Protein 3OMD (pdb70)

Secondary structure (DSSP, 8-state):
--TT--TTTSPPPPTTS-S----HHHHHHHHHHHHHT--TT-----HHHHHHHHHT--HHHHHHHHTT--STT--HHHHHH-GGGG-HHHHHHHHHHHHH---SSHHHHHHHHHHHHHH-TT-TT--SHHHHHHHHTT---/--S---TTTSPPPPTTS-S----HHHHHHHHHHHHHT--TT-----HHHHHHHHHT--HHHHHHHHTT--STT--HHHHHH-GGGG-HHHHHHHHHHHHH---SSHHHHHHHHHHHHHH-TT-TT--SHHHHHHHHTT---

Structure (mmCIF, N/CA/C/O backbone):
data_3OMD
#
_entry.id   3OMD
#
_cell.length_a   65.910
_cell.length_b   66.259
_cell.length_c   78.044
_cell.angle_alpha   90.000
_cell.angle_beta   90.000
_cell.angle_gamma   90.000
#
_symmetry.space_group_name_H-M   'P 21 21 21'
#
loop_
_entity.id
_entity.type
_entity.pdbx_description
1 polymer 'Uncharacterized protein'
2 water water
#
loop_
_atom_site.group_PDB
_atom_site.id
_atom_site.type_symbol
_atom_site.label_atom_id
_atom_site.label_alt_id
_atom_site.label_comp_id
_atom_site.label_asym_id
_atom_site.label_entity_id
_atom_site.label_seq_id
_atom_site.pdbx_PDB_ins_code
_atom_site.Cartn_x
_atom_site.Cartn_y
_atom_site.Cartn_z
_atom_site.occupancy
_atom_site.B_iso_or_equiv
_atom_site.auth_seq_id
_atom_site.auth_comp_id
_atom_site.auth_asym_id
_atom_site.auth_atom_id
_atom_site.pdbx_PDB_model_num
ATOM 1 N N . LEU A 1 1 ? 14.351 43.458 25.312 1.00 36.22 -4 LEU A N 1
ATOM 2 C CA . LEU A 1 1 ? 15.272 44.112 24.350 1.00 35.92 -4 LEU A CA 1
ATOM 3 C C . LEU A 1 1 ? 16.668 44.132 24.932 1.00 35.37 -4 LEU A C 1
ATOM 4 O O . LEU A 1 1 ? 16.887 43.765 26.095 1.00 35.80 -4 LEU A O 1
ATOM 9 N N . TYR A 1 2 ? 17.619 44.595 24.136 1.00 33.94 -3 TYR A N 1
ATOM 10 C CA . TYR A 1 2 ? 18.969 44.480 24.550 1.00 33.77 -3 TYR A CA 1
ATOM 11 C C . TYR A 1 2 ? 19.657 45.854 24.413 1.00 34.57 -3 TYR A C 1
ATOM 12 O O . TYR A 1 2 ? 19.771 46.401 23.320 1.00 34.06 -3 TYR A O 1
ATOM 21 N N . PHE A 1 3 ? 20.075 46.436 25.534 1.00 35.10 -2 PHE A N 1
ATOM 22 C CA . PHE A 1 3 ? 20.738 47.761 25.508 1.00 36.67 -2 PHE A CA 1
ATOM 23 C C . PHE A 1 3 ? 21.955 47.890 24.569 1.00 35.37 -2 PHE A C 1
ATOM 24 O O . PHE A 1 3 ? 22.294 49.004 24.131 1.00 37.06 -2 PHE A O 1
ATOM 32 N N . GLN A 1 4 ? 22.631 46.772 24.315 1.00 33.65 -1 GLN A N 1
ATOM 33 C CA . GLN A 1 4 ? 23.778 46.733 23.409 1.00 31.85 -1 GLN A CA 1
ATOM 34 C C . GLN A 1 4 ? 23.414 46.087 22.075 1.00 28.82 -1 GLN A C 1
ATOM 35 O O . GLN A 1 4 ? 24.291 45.556 21.378 1.00 27.43 -1 GLN A O 1
ATOM 41 N N . GLY A 1 5 ? 22.133 46.133 21.714 1.00 26.46 0 GLY A N 1
ATOM 42 C CA . GLY A 1 5 ? 21.668 45.515 20.454 1.00 25.08 0 GLY A CA 1
ATOM 43 C C . GLY A 1 5 ? 22.355 46.159 19.253 1.00 24.40 0 GLY A C 1
ATOM 44 O O . GLY A 1 5 ? 22.779 47.292 19.317 1.00 24.36 0 GLY A O 1
ATOM 61 N N . ASP A 1 7 ? 21.931 46.261 14.880 1.00 22.42 2 ASP A N 1
ATOM 62 C 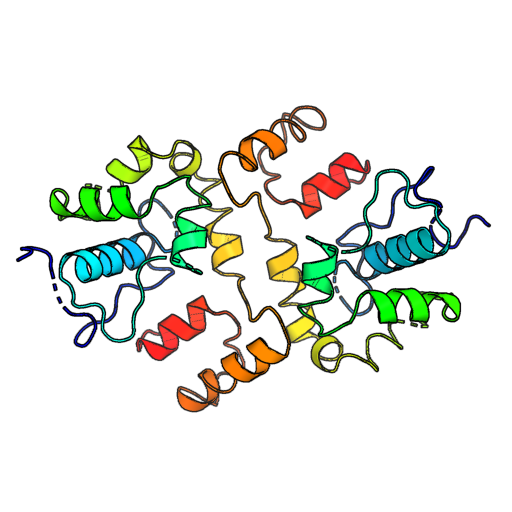CA . ASP A 1 7 ? 21.128 45.879 13.722 1.00 21.74 2 ASP A CA 1
ATOM 63 C C . ASP A 1 7 ? 22.071 45.716 12.530 1.00 20.55 2 ASP A C 1
ATOM 64 O O . ASP A 1 7 ? 22.458 46.692 11.892 1.00 20.76 2 ASP A O 1
ATOM 69 N N . LEU A 1 8 ? 22.402 44.475 12.203 1.00 18.57 3 LEU A N 1
ATOM 70 C CA . LEU A 1 8 ? 23.383 44.258 11.142 1.00 17.45 3 LEU A CA 1
ATOM 71 C C . LEU A 1 8 ? 22.760 44.304 9.738 1.00 19.50 3 LEU A C 1
ATOM 72 O O . LEU A 1 8 ? 23.438 43.984 8.758 1.00 19.35 3 LEU A O 1
ATOM 77 N N . THR A 1 9 ? 21.497 44.736 9.625 1.00 21.01 4 THR A N 1
ATOM 78 C CA . THR A 1 9 ? 21.041 45.168 8.312 1.00 24.18 4 THR A CA 1
ATOM 79 C C . THR A 1 9 ? 21.498 46.613 8.024 1.00 25.62 4 THR A C 1
ATOM 80 O O . THR A 1 9 ? 21.429 47.046 6.869 1.00 27.78 4 THR A O 1
ATOM 84 N N . LYS A 1 10 ? 21.938 47.333 9.070 1.00 25.56 5 LYS A N 1
ATOM 85 C CA . LYS A 1 10 ? 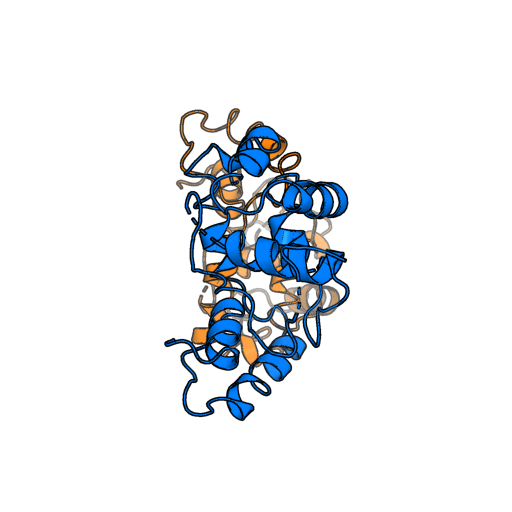22.196 48.790 9.051 1.00 27.23 5 LYS A CA 1
ATOM 86 C C . LYS A 1 10 ? 23.673 49.102 9.341 1.00 26.26 5 LYS A C 1
ATOM 87 O O . LYS A 1 10 ? 24.135 50.221 9.079 1.00 29.19 5 LYS A O 1
ATOM 93 N N . GLN A 1 11 ? 24.378 48.149 9.948 1.00 22.69 6 GLN A N 1
ATOM 94 C CA . GLN A 1 11 ? 25.800 48.293 10.278 1.00 21.15 6 GLN A CA 1
ATOM 95 C C . GLN A 1 11 ? 26.530 47.012 9.952 1.00 19.26 6 GLN A C 1
ATOM 96 O O . GLN A 1 11 ? 25.899 45.970 9.862 1.00 19.38 6 GLN A O 1
ATOM 102 N N . PHE A 1 12 ? 27.842 47.077 9.776 1.00 16.76 7 PHE A N 1
ATOM 103 C CA . PHE A 1 12 ? 28.639 45.850 9.574 1.00 16.10 7 PHE A CA 1
ATOM 104 C C . PHE A 1 12 ? 29.281 45.491 10.910 1.00 15.58 7 PHE A C 1
ATOM 105 O O . PHE A 1 12 ? 29.709 46.383 11.666 1.00 17.51 7 PHE A O 1
ATOM 113 N N . PRO A 1 13 ? 29.405 44.197 11.180 1.00 14.36 8 PRO A N 1
ATOM 114 C CA . PRO A 1 13 ? 30.252 43.824 12.321 1.00 14.43 8 PRO A CA 1
ATOM 115 C C . PRO A 1 13 ? 31.703 44.188 12.002 1.00 13.54 8 PRO A C 1
ATOM 116 O O . PRO A 1 13 ? 32.069 44.364 10.826 1.00 15.32 8 PRO A O 1
ATOM 120 N N . ARG A 1 14 ? 32.527 44.297 13.035 1.00 12.53 9 ARG A N 1
ATOM 121 C CA . ARG A 1 14 ? 33.904 44.782 12.841 1.00 12.84 9 ARG A CA 1
ATOM 122 C C . ARG A 1 14 ? 34.768 43.824 12.027 1.00 11.84 9 ARG A C 1
ATOM 123 O O . ARG A 1 14 ? 34.423 42.627 11.853 1.00 12.51 9 ARG A O 1
ATOM 131 N N . SER A 1 15 ? 35.884 44.372 11.534 1.00 11.92 10 SER A N 1
ATOM 132 C CA . SER A 1 15 ? 36.748 43.622 10.639 1.00 12.42 10 SER A CA 1
ATOM 133 C C . SER A 1 15 ? 37.266 42.340 11.271 1.00 12.58 10 SER A C 1
ATOM 134 O O . SER A 1 15 ? 37.647 42.327 12.447 1.00 12.74 10 SER A O 1
ATOM 137 N N . PRO A 1 16 ? 37.380 41.270 10.475 1.00 12.18 11 PRO A N 1
ATOM 138 C CA . PRO A 1 16 ? 38.056 40.035 10.931 1.00 11.99 11 PRO A CA 1
ATOM 139 C C . PRO A 1 16 ? 39.421 40.320 11.552 1.00 11.74 11 PRO A C 1
ATOM 140 O O . PRO A 1 16 ? 39.845 39.579 12.441 1.00 12.34 11 PRO A O 1
ATOM 144 N N . VAL A 1 17 ? 40.145 41.326 11.054 1.00 11.29 12 VAL A N 1
ATOM 145 C CA . VAL A 1 17 ? 41.536 41.540 11.478 1.00 13.22 12 VAL A CA 1
ATOM 146 C C . VAL A 1 17 ? 41.712 42.807 12.352 1.00 13.71 12 VAL A C 1
ATOM 147 O O . VAL A 1 17 ? 42.843 43.249 12.579 1.00 15.11 12 VAL A O 1
ATOM 151 N N . ASP A 1 18 ? 40.589 43.327 12.867 1.00 13.13 13 ASP A N 1
ATOM 152 C CA . ASP A 1 18 ? 40.596 44.416 13.860 1.00 13.71 13 ASP A CA 1
ATOM 153 C C . ASP A 1 18 ? 40.751 43.689 15.215 1.00 13.04 13 ASP A C 1
ATOM 154 O O . ASP A 1 18 ? 39.770 43.203 15.796 1.00 13.44 13 ASP A O 1
ATOM 159 N N . ARG A 1 19 ? 41.997 43.602 15.706 1.00 12.70 14 ARG A N 1
ATOM 160 C CA . ARG A 1 19 ? 42.295 42.636 16.789 1.00 12.52 14 ARG A CA 1
ATOM 161 C C . ARG A 1 19 ? 41.926 43.159 18.183 1.00 12.91 14 ARG A C 1
ATOM 162 O O . ARG A 1 19 ? 41.942 44.384 18.444 1.00 14.09 14 ARG A O 1
ATOM 170 N N . LEU A 1 20 ? 41.623 42.217 19.081 1.00 13.07 15 LEU A N 1
ATOM 171 C CA . LEU A 1 20 ? 41.344 42.534 20.483 1.00 13.18 15 LEU A CA 1
ATOM 172 C C . LEU A 1 20 ? 42.107 41.475 21.258 1.00 12.94 15 LEU A C 1
ATOM 173 O O . LEU A 1 20 ? 41.964 40.307 20.995 1.00 13.58 15 LEU A O 1
ATOM 178 N N . GLY A 1 21 ? 42.923 41.897 22.226 1.00 14.14 16 GLY A N 1
ATOM 179 C CA . GLY A 1 21 ? 43.741 40.919 22.960 1.00 14.69 16 GLY A CA 1
ATOM 180 C C . GLY A 1 21 ? 44.693 40.159 22.028 1.00 13.23 16 GLY A C 1
ATOM 181 O O . GLY A 1 21 ? 45.066 39.022 22.308 1.00 15.59 16 GLY A O 1
ATOM 182 N N . GLY A 1 22 ? 45.031 40.787 20.908 1.00 14.32 17 GLY A N 1
ATOM 183 C CA . GLY A 1 22 ? 45.888 40.167 19.905 1.00 14.45 17 GLY A CA 1
ATOM 184 C C . GLY A 1 22 ? 45.156 39.215 18.963 1.00 14.12 17 GLY A C 1
ATOM 185 O O . GLY A 1 22 ? 45.798 38.714 18.012 1.00 14.38 17 GLY A O 1
ATOM 194 N N . ASP A 1 24 ? 42.368 37.903 16.115 1.00 11.90 19 ASP A N 1
ATOM 195 C CA . ASP A 1 24 ? 41.394 38.140 15.017 1.00 10.54 19 ASP A CA 1
ATOM 196 C C . ASP A 1 24 ? 40.040 37.539 15.433 1.00 10.72 19 ASP A C 1
ATOM 197 O O . ASP A 1 24 ? 39.940 36.758 16.394 1.00 11.49 19 ASP A O 1
ATOM 202 N N . HIS A 1 25 ? 39.009 37.925 14.685 1.00 10.54 20 HIS A N 1
ATOM 203 C CA . HIS A 1 25 ? 37.619 37.451 14.805 1.00 10.17 20 HIS A CA 1
ATOM 204 C C . HIS A 1 25 ? 36.885 37.888 16.070 1.00 9.79 20 HIS A C 1
ATOM 205 O O . HIS A 1 25 ? 35.650 38.007 16.045 1.00 10.65 20 HIS A O 1
ATOM 212 N N . LEU A 1 26 ? 37.616 38.101 17.180 1.00 10.09 21 LEU A N 1
ATOM 213 C CA . LEU A 1 26 ? 36.930 38.327 18.483 1.00 10.62 21 LEU A CA 1
ATOM 214 C C . LEU A 1 26 ? 36.007 39.566 18.439 1.00 11.34 21 LEU A C 1
ATOM 215 O O . LEU A 1 26 ? 34.831 39.488 18.857 1.00 11.43 21 LEU A O 1
ATOM 220 N N . LYS A 1 27 ? 36.499 40.712 17.938 1.00 11.29 22 LYS A N 1
ATOM 221 C CA . LYS A 1 27 ? 35.591 41.893 17.864 1.00 11.43 22 LYS A CA 1
ATOM 222 C C . LYS A 1 27 ? 34.371 41.573 16.992 1.00 11.62 22 LYS A C 1
ATOM 223 O O . LYS A 1 27 ? 33.252 41.962 17.327 1.00 12.45 22 LYS A O 1
ATOM 229 N N . ARG A 1 28 ? 34.621 40.927 15.839 1.00 10.79 23 ARG A N 1
ATOM 230 C CA . ARG A 1 28 ? 33.564 40.642 14.886 1.00 10.62 23 ARG A CA 1
ATOM 231 C C . ARG A 1 28 ? 32.487 39.746 15.522 1.00 11.33 23 ARG A C 1
ATOM 232 O O . ARG A 1 28 ? 31.279 39.983 15.361 1.00 12.29 23 ARG A O 1
ATOM 240 N N . VAL A 1 29 ? 32.922 38.704 16.226 1.00 10.68 24 VAL A N 1
ATOM 241 C CA . VAL A 1 29 ? 31.948 37.809 16.839 1.00 11.64 24 VAL A CA 1
ATOM 242 C C . VAL A 1 29 ? 31.294 38.392 18.083 1.00 11.83 24 VAL A C 1
ATOM 243 O O . VAL A 1 29 ? 30.164 38.005 18.390 1.00 12.55 24 VAL A O 1
ATOM 247 N N . ILE A 1 30 ? 31.987 39.273 18.813 1.00 11.37 25 ILE A N 1
ATOM 248 C CA . ILE A 1 30 ? 31.254 40.081 19.809 1.00 12.02 25 ILE A CA 1
ATOM 249 C C . ILE A 1 30 ? 30.055 40.778 19.164 1.00 12.37 25 ILE A C 1
ATOM 250 O O . ILE A 1 30 ? 28.924 40.718 19.672 1.00 12.83 25 ILE A O 1
ATOM 255 N N . ASP A 1 31 ? 30.308 41.429 18.034 1.00 12.76 26 ASP A N 1
ATOM 256 C CA . ASP A 1 31 ? 29.234 42.189 17.383 1.00 12.97 26 ASP A CA 1
ATOM 257 C C . ASP A 1 31 ? 28.120 41.264 16.928 1.00 13.16 26 ASP A C 1
ATOM 258 O O . ASP A 1 31 ? 26.943 41.575 17.096 1.00 13.22 26 ASP A O 1
ATOM 263 N N . LYS A 1 32 ? 28.503 40.128 16.353 1.00 12.54 27 LYS A N 1
ATOM 264 C CA . LYS A 1 32 ? 27.491 39.176 15.875 1.00 11.96 27 LYS A CA 1
ATOM 265 C C . LYS A 1 32 ? 26.716 38.578 17.053 1.00 12.47 27 LYS A C 1
ATOM 266 O O . LYS A 1 32 ? 25.498 38.363 16.934 1.00 13.64 27 LYS A O 1
ATOM 272 N N . ALA A 1 33 ? 27.393 38.318 18.180 1.00 12.07 28 ALA A N 1
ATOM 273 C CA . ALA A 1 33 ? 26.696 37.826 19.354 1.00 13.45 28 ALA A CA 1
ATOM 274 C C . ALA A 1 33 ? 25.676 38.825 19.852 1.00 13.86 28 ALA A C 1
ATOM 275 O O . ALA A 1 33 ? 24.567 38.465 20.233 1.00 14.33 28 ALA A O 1
ATOM 277 N N . ARG A 1 34 ? 26.046 40.099 19.855 1.00 13.80 29 ARG A N 1
ATOM 278 C CA . ARG A 1 34 ? 25.070 41.108 20.280 1.00 15.33 29 ARG A CA 1
ATOM 279 C C . ARG A 1 34 ? 23.860 41.153 19.369 1.00 15.92 29 ARG A C 1
ATOM 280 O O . ARG A 1 34 ? 22.714 41.264 19.868 1.00 17.32 29 ARG A O 1
ATOM 288 N N . ALA A 1 35 ? 24.091 41.073 18.056 1.00 16.28 30 ALA A N 1
ATOM 289 C CA . ALA A 1 35 ? 22.963 41.047 17.126 1.00 15.97 30 ALA A CA 1
ATOM 290 C C . ALA A 1 35 ? 22.129 39.758 17.278 1.00 17.11 30 A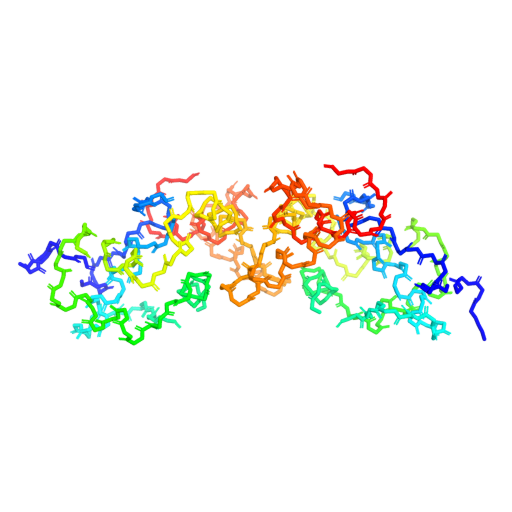LA A C 1
ATOM 291 O O . ALA A 1 35 ? 20.885 39.788 17.166 1.00 17.48 30 ALA A O 1
ATOM 293 N N . HIS A 1 36 ? 22.804 38.641 17.528 1.00 16.18 31 HIS A N 1
ATOM 294 C CA . HIS A 1 36 ? 22.111 37.387 17.777 1.00 17.51 31 HIS A CA 1
ATOM 295 C C . HIS A 1 36 ? 21.148 37.475 18.975 1.00 18.76 31 HIS A C 1
ATOM 296 O O . HIS A 1 36 ? 19.973 37.061 18.850 1.00 21.06 31 HIS A O 1
ATOM 303 N N . VAL A 1 37 ? 21.632 38.021 20.100 1.00 19.38 32 VAL A N 1
ATOM 304 C CA . VAL A 1 37 ? 20.802 38.221 21.318 1.00 22.61 32 VAL A CA 1
ATOM 305 C C . VAL A 1 37 ? 19.606 39.100 20.945 1.00 23.75 32 VAL A C 1
ATOM 306 O O . VAL A 1 37 ? 18.455 38.817 21.334 1.00 25.37 32 VAL A O 1
ATOM 310 N N . ALA A 1 38 ? 19.886 40.157 20.189 1.00 23.53 33 ALA A N 1
ATOM 311 C CA . ALA A 1 38 ? 18.867 41.143 19.779 1.00 24.49 33 ALA A CA 1
ATOM 312 C C . ALA A 1 38 ? 17.858 40.632 18.733 1.00 25.29 33 ALA A C 1
ATOM 313 O O . ALA A 1 38 ? 16.787 41.223 18.579 1.00 27.36 33 ALA A O 1
ATOM 315 N N . GLY A 1 39 ? 18.208 39.586 17.972 1.00 25.06 34 GLY A N 1
ATOM 316 C CA . GLY A 1 39 ? 17.381 39.184 16.811 1.00 25.40 34 GLY A CA 1
ATOM 317 C C . GLY A 1 39 ? 17.509 40.071 15.589 1.00 24.58 34 GLY A C 1
ATOM 318 O O . GLY A 1 39 ? 16.559 40.168 14.781 1.00 26.49 34 GLY A O 1
ATOM 319 N N . THR A 1 40 ? 18.698 40.646 15.375 1.00 23.67 35 THR A N 1
ATOM 320 C CA . THR A 1 40 ? 18.897 41.624 14.303 1.00 23.25 35 THR A CA 1
ATOM 321 C C . THR A 1 40 ? 20.164 41.320 13.474 1.00 21.94 35 THR A C 1
ATOM 322 O O . THR A 1 40 ? 20.960 42.199 13.165 1.00 20.60 35 THR A O 1
ATOM 326 N N . LEU A 1 41 ? 20.337 40.047 13.110 1.00 20.57 36 LEU A N 1
ATOM 327 C CA . LEU A 1 41 ? 21.520 39.646 12.334 1.00 19.94 36 LEU A CA 1
ATOM 328 C C . LEU A 1 41 ? 21.523 40.006 10.840 1.00 19.39 36 LEU A C 1
ATOM 329 O O . LEU A 1 41 ? 22.595 40.022 10.205 1.00 17.53 36 LEU A O 1
ATOM 334 N N . GLY A 1 42 ? 20.363 40.271 10.233 1.00 21.32 37 GLY A N 1
ATOM 335 C CA . GLY A 1 42 ? 20.345 40.501 8.784 1.00 21.94 37 GLY A CA 1
ATOM 336 C C . GLY A 1 42 ? 20.886 39.313 7.996 1.00 22.11 37 GLY A C 1
ATOM 337 O O . GLY A 1 42 ? 20.538 38.147 8.296 1.00 24.16 37 GLY A O 1
ATOM 338 N N . GLU A 1 43 ? 21.795 39.593 7.061 1.00 21.13 38 GLU A N 1
ATOM 339 C CA . GLU A 1 43 ? 22.426 38.575 6.197 1.00 22.68 38 GLU A CA 1
ATOM 340 C C . GLU A 1 43 ? 23.500 37.792 6.981 1.00 19.52 38 GLU A C 1
ATOM 341 O O . GLU A 1 43 ? 24.041 36.795 6.494 1.00 19.96 38 GLU A O 1
ATOM 347 N N . TYR A 1 44 ? 23.846 38.256 8.181 1.00 17.29 39 TYR A N 1
ATOM 348 C CA . TYR A 1 44 ? 24.923 37.601 8.958 1.00 15.18 39 TYR A CA 1
ATOM 349 C C . TYR A 1 44 ? 24.383 36.406 9.717 1.00 14.34 39 TYR A C 1
ATOM 350 O O . TYR A 1 44 ? 23.185 36.298 9.950 1.00 16.29 39 TYR A O 1
ATOM 359 N N . THR A 1 45 ? 25.279 35.508 10.116 1.00 13.84 40 THR A N 1
ATOM 360 C CA . THR A 1 45 ? 24.869 34.325 10.855 1.00 13.90 40 THR A CA 1
ATOM 361 C C . THR A 1 45 ? 25.795 34.125 12.043 1.00 13.78 40 THR A C 1
ATOM 362 O O . THR A 1 45 ? 26.999 33.977 11.858 1.00 14.60 40 THR A O 1
ATOM 366 N N . TYR A 1 46 ? 25.218 34.063 13.242 1.00 14.02 41 TYR A N 1
ATOM 367 C CA . TYR A 1 46 ? 25.979 33.748 14.425 1.00 13.50 41 TYR A CA 1
ATOM 368 C C . TYR A 1 46 ? 26.132 32.231 14.549 1.00 13.90 41 TYR A C 1
ATOM 369 O O . TYR A 1 46 ? 25.172 31.460 14.387 1.00 15.51 41 TYR A O 1
ATOM 378 N N . ASN A 1 47 ? 27.359 31.814 14.866 1.00 13.39 42 ASN A N 1
ATOM 379 C CA . ASN A 1 47 ? 27.716 30.385 14.940 1.00 13.91 42 ASN A CA 1
ATOM 380 C C . ASN A 1 47 ? 27.688 29.718 13.579 1.00 15.38 42 ASN A C 1
ATOM 381 O O . ASN A 1 47 ? 27.475 28.510 13.472 1.00 15.94 42 ASN A O 1
ATOM 395 N N . PRO A 1 49 ? 30.107 28.581 10.239 1.00 15.14 44 PRO A N 1
ATOM 396 C CA . PRO A 1 49 ? 31.403 27.876 10.285 1.00 15.97 44 PRO A CA 1
ATOM 397 C C . PRO A 1 49 ? 32.604 28.759 10.701 1.00 16.21 44 PRO A C 1
ATOM 398 O O . PRO A 1 49 ? 33.532 28.253 11.357 1.00 17.40 44 PRO A O 1
ATOM 402 N N . LEU A 1 50 ? 32.607 30.045 10.366 1.00 15.82 45 LEU A N 1
ATOM 403 C CA . LEU A 1 50 ? 33.741 30.905 10.752 1.00 15.54 45 LEU A CA 1
ATOM 404 C C . LEU A 1 50 ? 33.736 31.151 12.282 1.00 16.31 45 LEU A C 1
ATOM 405 O O . LEU A 1 50 ? 34.783 31.010 12.963 1.00 15.19 45 LEU A O 1
ATOM 410 N N . ASP A 1 51 ? 32.578 31.502 12.826 1.00 14.23 46 ASP A N 1
ATOM 411 C CA . ASP A 1 51 ? 32.465 31.608 14.299 1.00 13.68 46 ASP A CA 1
ATOM 412 C C . ASP A 1 51 ? 32.816 30.282 14.969 1.00 13.86 46 ASP A C 1
ATOM 413 O O . ASP A 1 51 ? 33.496 30.261 15.984 1.00 14.90 46 ASP A O 1
ATOM 418 N N . GLN A 1 52 ? 32.381 29.171 14.376 1.00 14.37 47 GLN A N 1
ATOM 419 C CA . GLN A 1 52 ? 32.626 27.843 14.962 1.00 15.32 47 GLN A CA 1
ATOM 420 C C . GLN A 1 52 ? 34.135 27.612 15.026 1.00 15.19 47 GLN A C 1
ATOM 421 O O . GLN A 1 52 ? 34.626 27.031 15.988 1.00 16.02 47 GLN A O 1
ATOM 427 N N . ALA A 1 53 ? 34.862 28.026 13.986 1.00 14.69 48 ALA A N 1
ATOM 428 C CA . ALA A 1 53 ? 36.320 27.838 13.998 1.00 15.28 48 ALA A CA 1
ATOM 429 C C . ALA A 1 53 ? 36.970 28.607 15.155 1.00 14.96 48 ALA A C 1
ATOM 430 O O . ALA A 1 53 ? 37.824 28.086 15.851 1.00 15.64 48 ALA A O 1
ATOM 432 N N . PHE A 1 54 ? 36.516 29.831 15.397 1.00 13.72 49 PHE A N 1
ATOM 433 C CA . PHE A 1 54 ? 37.046 30.643 16.494 1.00 13.11 49 PHE A CA 1
ATOM 434 C C . PHE A 1 54 ? 36.660 30.005 17.843 1.00 13.24 49 PHE A C 1
ATOM 435 O O . PHE A 1 54 ? 37.520 29.781 18.732 1.00 13.29 49 PHE A O 1
ATOM 443 N N . PHE A 1 55 ? 35.363 29.720 18.021 1.00 12.55 50 PHE A N 1
ATOM 444 C CA . PHE A 1 55 ? 34.960 29.097 19.280 1.00 13.08 50 PHE A CA 1
ATOM 445 C C . PHE A 1 55 ? 35.655 27.752 19.534 1.00 14.39 50 PHE A C 1
ATOM 446 O O . PHE A 1 55 ? 36.075 27.451 20.664 1.00 16.00 50 PHE A O 1
ATOM 454 N N A SER A 1 56 ? 35.781 26.941 18.490 0.50 14.07 51 SER A N 1
ATOM 455 N N B SER A 1 56 ? 35.780 26.938 18.494 0.50 14.35 51 SER A N 1
ATOM 456 C CA A SER A 1 56 ? 36.439 25.638 18.643 0.50 14.39 51 SER A CA 1
ATOM 457 C CA B SER A 1 56 ? 36.437 25.637 18.656 0.50 14.97 51 SER A CA 1
ATOM 458 C C A SER A 1 56 ? 37.891 25.828 19.072 0.50 14.29 51 SER A C 1
ATOM 459 C C B SER A 1 56 ? 37.895 25.823 19.070 0.50 14.58 51 SER A C 1
ATOM 460 O O A SER A 1 56 ? 38.360 25.196 20.022 0.50 14.98 51 SER A O 1
ATOM 461 O O B SER A 1 56 ? 38.371 25.188 20.015 0.50 15.26 51 SER A O 1
ATOM 466 N N . PHE A 1 57 ? 38.584 26.750 18.408 1.00 13.47 52 PHE A N 1
ATOM 467 C CA . PHE A 1 57 ? 40.023 26.926 18.655 1.00 13.16 52 PHE A CA 1
ATOM 468 C C . PHE A 1 57 ? 40.284 27.259 20.121 1.00 13.89 52 PHE A C 1
ATOM 469 O O . PHE A 1 57 ? 41.200 26.700 20.750 1.00 14.24 52 PHE A O 1
ATOM 477 N N . PHE A 1 58 ? 39.429 28.121 20.678 1.00 13.43 53 PHE A N 1
ATOM 478 C CA . PHE A 1 58 ? 39.652 28.629 22.035 1.00 14.10 53 PHE A CA 1
ATOM 479 C C . PHE A 1 58 ? 38.880 27.876 23.095 1.00 14.35 53 PHE A C 1
ATOM 480 O O . PHE A 1 58 ? 39.044 28.140 24.281 1.00 16.10 53 PHE A O 1
ATOM 488 N N . GLY A 1 59 ? 38.069 26.904 22.667 1.00 14.01 54 GLY A N 1
ATOM 489 C CA . GLY A 1 59 ? 37.292 26.061 23.616 1.00 15.44 54 GLY A CA 1
ATOM 490 C C . GLY A 1 59 ? 36.150 26.810 24.250 1.00 16.36 54 GLY A C 1
ATOM 491 O O . GLY A 1 59 ? 35.848 26.607 25.432 1.00 19.12 54 GLY A O 1
ATOM 492 N N . LEU A 1 60 ? 35.509 27.671 23.470 1.00 15.69 55 LEU A N 1
ATOM 493 C CA . LEU A 1 60 ? 34.380 28.456 23.947 1.00 15.82 55 LEU A CA 1
ATOM 494 C C . LEU A 1 60 ? 33.057 27.905 23.460 1.00 15.75 55 LEU A C 1
ATOM 495 O O . LEU A 1 60 ? 32.940 27.409 22.338 1.00 15.99 55 LEU A O 1
ATOM 500 N N A ASP A 1 61 ? 32.048 28.005 24.314 0.50 16.99 56 ASP A N 1
ATOM 501 N N B ASP A 1 61 ? 32.046 28.047 24.310 0.50 16.60 56 ASP A N 1
ATOM 502 C CA A ASP A 1 61 ? 30.704 27.600 23.922 0.50 18.29 56 ASP A CA 1
ATOM 503 C CA B ASP A 1 61 ? 30.674 27.624 24.015 0.50 17.70 56 ASP A CA 1
ATOM 504 C C A ASP A 1 61 ? 29.963 28.807 23.403 0.50 17.35 56 ASP A C 1
ATOM 505 C C B ASP A 1 61 ? 29.940 28.818 23.421 0.50 17.01 56 ASP A C 1
ATOM 506 O O A ASP A 1 61 ? 29.874 29.819 24.099 0.50 17.46 56 ASP A O 1
ATOM 507 O O B ASP A 1 61 ? 29.856 29.854 24.079 0.50 17.16 56 ASP A O 1
ATOM 516 N N . HIS A 1 62 ? 29.432 28.708 22.183 1.00 16.64 57 HIS A N 1
ATOM 517 C CA . HIS A 1 62 ? 28.749 29.852 21.523 1.00 17.11 57 HIS A CA 1
ATOM 518 C C . HIS A 1 62 ? 27.556 30.399 22.324 1.00 16.09 57 HIS A C 1
ATOM 519 O O . HIS A 1 62 ? 27.267 31.621 22.260 1.00 17.20 57 HIS A O 1
ATOM 526 N N . GLU A 1 63 ? 26.856 29.513 23.056 1.00 18.64 58 GLU A N 1
ATOM 527 C CA . GLU A 1 63 ? 25.688 29.926 23.837 1.00 19.82 58 GLU A CA 1
ATOM 528 C C . GLU A 1 63 ? 26.163 30.717 25.058 1.00 18.50 58 GLU A C 1
ATOM 529 O O . GLU A 1 63 ? 25.626 31.787 25.389 1.00 19.12 58 GLU A O 1
ATOM 535 N N . LYS A 1 64 ? 27.173 30.181 25.728 1.00 17.85 59 LYS A N 1
ATOM 536 C CA . LYS A 1 64 ? 27.745 30.897 26.893 1.00 17.26 59 LYS A CA 1
ATOM 537 C C . LYS A 1 64 ? 28.378 32.214 26.505 1.00 16.52 59 LYS A C 1
ATOM 538 O O . LYS A 1 64 ? 28.238 33.198 27.256 1.00 16.86 59 LYS A O 1
ATOM 544 N N . PHE A 1 65 ? 29.034 32.269 25.344 1.00 15.26 60 PHE A N 1
ATOM 545 C CA . PHE A 1 65 ? 29.602 33.533 24.873 1.00 14.47 60 PHE A CA 1
ATOM 546 C C . PHE A 1 65 ? 28.527 34.582 24.612 1.00 15.18 60 PHE A C 1
ATOM 547 O O . PHE A 1 65 ? 28.680 35.735 25.060 1.00 15.32 60 PHE A O 1
ATOM 555 N N . ALA A 1 66 ? 27.422 34.186 23.960 1.00 15.30 61 ALA A N 1
ATOM 556 C CA . ALA A 1 66 ? 26.357 35.140 23.688 1.00 16.92 61 ALA A CA 1
ATOM 557 C C . ALA A 1 66 ? 25.754 35.627 25.000 1.00 18.33 61 ALA A C 1
ATOM 558 O O . ALA A 1 66 ? 25.432 36.802 25.115 1.00 20.04 61 ALA A O 1
ATOM 560 N N . GLU A 1 67 ? 25.571 34.734 25.968 1.00 18.54 62 GLU A N 1
ATOM 561 C CA . GLU A 1 67 ? 25.054 35.163 27.275 1.00 19.34 62 GLU A CA 1
ATOM 562 C C . GLU A 1 67 ? 26.018 36.107 27.986 1.00 18.20 62 GLU A C 1
ATOM 563 O O . GLU A 1 67 ? 25.602 37.113 28.588 1.00 20.24 62 GLU A O 1
ATOM 569 N N . ALA A 1 68 ? 27.313 35.818 27.868 1.00 17.91 63 ALA A N 1
ATOM 570 C CA . ALA A 1 68 ? 28.310 36.612 28.562 1.00 18.37 63 ALA A CA 1
ATOM 571 C C . ALA A 1 68 ? 28.359 38.048 28.063 1.00 18.34 63 ALA A C 1
ATOM 572 O O . ALA A 1 68 ? 28.573 38.977 28.871 1.00 18.24 63 ALA A O 1
ATOM 574 N N . VAL A 1 69 ? 28.138 38.264 26.768 1.00 18.68 64 VAL A N 1
ATOM 575 C CA . VAL A 1 69 ? 28.229 39.615 26.246 1.00 20.95 64 VAL A CA 1
ATOM 576 C C . VAL A 1 69 ? 27.091 40.507 26.751 1.00 21.14 64 VAL A C 1
ATOM 577 O O . VAL A 1 69 ? 27.279 41.722 26.824 1.00 22.06 64 VAL A O 1
ATOM 581 N N . LYS A 1 70 ? 25.984 39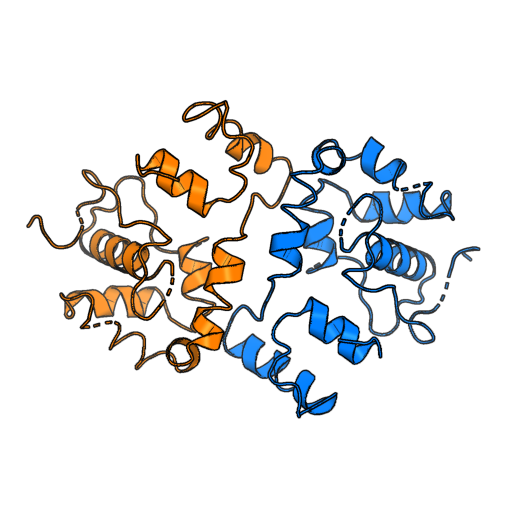.906 27.197 1.00 21.83 65 LYS A N 1
ATOM 582 C CA . LYS A 1 70 ? 24.845 40.686 27.722 1.00 23.41 65 LYS A CA 1
ATOM 583 C C . LYS A 1 70 ? 25.147 41.524 28.950 1.00 24.01 65 LYS A C 1
ATOM 584 O O . LYS A 1 70 ? 24.468 42.535 29.162 1.00 27.94 65 LYS A O 1
ATOM 590 N N . SER A 1 71 ? 26.053 41.087 29.826 1.00 22.30 66 SER A N 1
ATOM 591 C CA . SER A 1 71 ? 26.404 41.896 31.000 1.00 22.21 66 SER A CA 1
ATOM 592 C C . SER A 1 71 ? 27.762 42.583 30.837 1.00 21.37 66 SER A C 1
ATOM 593 O O . SER A 1 71 ? 28.265 43.234 31.772 1.00 23.35 66 SER A O 1
ATOM 596 N N . ARG A 1 72 ? 28.351 42.454 29.645 1.00 20.10 67 ARG A N 1
ATOM 597 C CA . ARG A 1 72 ? 29.704 42.967 29.347 1.00 20.17 67 ARG A CA 1
ATOM 598 C C . ARG A 1 72 ? 29.708 43.837 28.092 1.00 20.14 67 ARG A C 1
ATOM 599 O O . ARG A 1 72 ? 30.095 43.385 27.010 1.00 21.46 67 ARG A O 1
ATOM 607 N N . PRO A 1 73 ? 29.298 45.097 28.213 1.00 21.87 68 PRO A N 1
ATOM 608 C CA . PRO A 1 73 ? 29.104 45.980 27.081 1.00 21.96 68 PRO A CA 1
ATOM 609 C C . PRO A 1 73 ? 30.394 46.465 26.442 1.00 22.10 68 PRO A C 1
ATOM 610 O O . PRO A 1 73 ? 30.384 46.856 25.267 1.00 23.62 68 PRO A O 1
ATOM 614 N N . GLN A 1 74 ? 31.501 46.376 27.179 1.00 21.94 69 GLN A N 1
ATOM 615 C CA . GLN A 1 74 ? 32.757 46.859 26.670 1.00 21.61 69 GLN A CA 1
ATOM 616 C C . GLN A 1 74 ? 33.639 45.689 26.224 1.00 19.01 69 GLN A C 1
ATOM 617 O O . GLN A 1 74 ? 33.670 44.633 26.856 1.00 19.19 69 GLN A O 1
ATOM 623 N N . ASP A 1 75 ? 34.397 45.930 25.167 1.00 16.90 70 ASP A N 1
ATOM 624 C CA . ASP A 1 75 ? 35.353 44.940 24.634 1.00 15.06 70 ASP A CA 1
ATOM 625 C C . ASP A 1 75 ? 36.271 44.393 25.739 1.00 15.49 70 ASP A C 1
ATOM 626 O O . ASP A 1 75 ? 36.570 43.209 25.738 1.00 15.10 70 ASP A O 1
ATOM 631 N N . GLN A 1 76 ? 36.785 45.262 26.614 1.00 15.34 71 GLN A N 1
ATOM 632 C CA . GLN A 1 76 ? 37.718 44.776 27.613 1.00 16.80 71 GLN A CA 1
ATOM 633 C C . GLN A 1 76 ? 37.039 43.755 28.508 1.00 16.63 71 GLN A C 1
ATOM 634 O O . GLN A 1 76 ? 37.678 42.797 28.961 1.00 16.80 71 GLN A O 1
ATOM 640 N N . ASP A 1 77 ? 35.736 43.941 28.751 1.00 16.40 72 ASP A N 1
ATOM 641 C CA . ASP A 1 77 ? 35.058 43.014 29.606 1.00 17.65 72 ASP A CA 1
ATOM 642 C C . ASP A 1 77 ? 34.800 41.688 28.915 1.00 15.79 72 ASP A C 1
ATOM 643 O O . ASP A 1 77 ? 34.942 40.617 29.534 1.00 15.55 72 ASP A O 1
ATOM 656 N N . LEU A 1 79 ? 36.754 40.516 26.561 1.00 13.50 74 LEU A N 1
ATOM 657 C CA . LEU A 1 79 ? 38.088 39.912 26.468 1.00 13.82 74 LEU A CA 1
ATOM 658 C C . LEU A 1 79 ? 38.448 39.226 27.789 1.00 14.15 74 LEU A C 1
ATOM 659 O O . LEU A 1 79 ? 38.982 38.096 27.788 1.00 13.97 74 LEU A O 1
ATOM 664 N N . ALA A 1 80 ? 38.148 39.881 28.922 1.00 14.60 75 ALA A N 1
ATOM 665 C CA . ALA A 1 80 ? 38.465 39.281 30.221 1.00 14.30 75 ALA A CA 1
ATOM 666 C C . ALA A 1 80 ? 37.657 37.985 30.392 1.00 15.09 75 ALA A C 1
ATOM 667 O O . ALA A 1 80 ? 38.169 36.991 30.944 1.00 15.68 75 ALA A O 1
ATOM 669 N N . TRP A 1 81 ? 36.412 37.963 29.913 1.00 14.69 76 TRP A N 1
ATOM 670 C CA . TRP A 1 81 ? 35.621 36.734 30.015 1.00 15.00 76 TRP A CA 1
ATOM 671 C C . TRP A 1 81 ? 36.258 35.603 29.181 1.00 14.57 76 TRP A C 1
ATOM 672 O O . TRP A 1 81 ? 36.430 34.468 29.651 1.00 15.34 76 TRP A O 1
ATOM 683 N N . VAL A 1 82 ? 36.646 35.929 27.948 1.00 13.43 77 VAL A N 1
ATOM 684 C CA . VAL A 1 82 ? 37.322 34.948 27.103 1.00 13.53 77 VAL A CA 1
ATOM 685 C C . VAL A 1 82 ? 38.562 34.360 27.810 1.00 14.11 77 VAL A C 1
ATOM 686 O O . VAL A 1 82 ? 38.758 33.122 27.868 1.00 15.51 77 VAL A O 1
ATOM 690 N N . HIS A 1 83 ? 39.391 35.237 28.372 1.00 14.48 78 HIS A N 1
ATOM 691 C CA . HIS A 1 83 ? 40.589 34.746 29.076 1.00 15.56 78 HIS A CA 1
ATOM 692 C C . HIS A 1 83 ? 40.192 33.819 30.223 1.00 16.74 78 HIS A C 1
ATOM 693 O O . HIS A 1 83 ? 40.832 32.788 30.438 1.00 16.81 78 HIS A O 1
ATOM 700 N N . SER A 1 84 ? 39.131 34.173 30.947 1.00 16.62 79 SER A N 1
ATOM 701 C CA . SER A 1 84 ? 38.729 33.379 32.100 1.00 17.43 79 SER A CA 1
ATOM 702 C C . SER A 1 84 ? 38.191 31.988 31.688 1.00 18.20 79 SER A C 1
ATOM 703 O O . SER A 1 84 ? 38.213 31.053 32.499 1.00 21.05 79 SER A O 1
ATOM 706 N N . GLN A 1 85 ? 37.704 31.876 30.448 1.00 16.61 80 GLN A N 1
ATOM 707 C CA . GLN A 1 85 ? 37.150 30.645 29.911 1.00 18.71 80 GLN A CA 1
ATOM 708 C C . GLN A 1 85 ? 38.107 29.843 29.063 1.00 18.59 80 GLN A C 1
ATOM 709 O O . GLN A 1 85 ? 37.817 28.670 28.757 1.00 22.07 80 GLN A O 1
ATOM 715 N N . SER A 1 86 ? 39.243 30.432 28.703 1.00 16.74 81 SER A N 1
ATOM 716 C CA . SER A 1 86 ? 40.135 29.850 27.689 1.00 16.13 81 SER A CA 1
ATOM 717 C C . SER A 1 86 ? 41.607 30.051 28.024 1.00 15.91 81 SER A C 1
ATOM 718 O O . SER A 1 86 ? 42.221 31.073 27.701 1.00 15.69 81 SER A O 1
ATOM 721 N N . PRO A 1 87 ? 42.216 29.047 28.670 1.00 17.09 82 PRO A N 1
ATOM 722 C CA . PRO A 1 87 ? 43.647 29.109 28.882 1.00 17.09 82 PRO A CA 1
ATOM 723 C C . PRO A 1 87 ? 44.417 29.315 27.561 1.00 16.34 82 PRO A C 1
ATOM 724 O O . PRO A 1 87 ? 45.408 30.045 27.528 1.00 17.33 82 PRO A O 1
ATOM 728 N N . ARG A 1 88 ? 43.943 28.718 26.464 1.00 16.35 83 ARG A N 1
ATOM 729 C CA . ARG A 1 88 ? 44.694 28.830 25.188 1.00 15.72 83 ARG A CA 1
ATOM 730 C C . ARG A 1 88 ? 44.746 30.303 24.751 1.00 15.41 83 ARG A C 1
ATOM 731 O O . ARG A 1 88 ? 45.761 30.758 24.193 1.00 15.80 83 ARG A O 1
ATOM 739 N N . SER A 1 89 ? 43.669 31.038 25.041 1.00 14.77 84 SER A N 1
ATOM 740 C CA . SER A 1 89 ? 43.618 32.462 24.625 1.00 14.26 84 SER A CA 1
ATOM 741 C C . SER A 1 89 ? 44.621 33.344 25.400 1.00 14.11 84 SER A C 1
ATOM 742 O O . SER A 1 89 ? 44.882 34.490 24.988 1.00 15.09 84 SER A O 1
ATOM 745 N N . LYS A 1 90 ? 45.148 32.819 26.512 1.00 16.31 85 LYS A N 1
ATOM 746 C CA . LYS A 1 90 ? 46.145 33.546 27.325 1.00 16.06 85 LYS A CA 1
ATOM 747 C C . LYS A 1 90 ? 47.586 33.295 26.863 1.00 15.92 85 LYS A C 1
ATOM 748 O O . LYS A 1 90 ? 48.534 33.828 27.482 1.00 18.07 85 LYS A O 1
ATOM 754 N N . ASN A 1 91 ? 47.741 32.518 25.782 1.00 15.61 86 ASN A N 1
ATOM 755 C CA . ASN A 1 91 ? 49.052 32.211 25.233 1.00 17.02 86 ASN A CA 1
ATOM 756 C C . ASN A 1 91 ? 49.256 32.954 23.914 1.00 16.54 86 ASN A C 1
ATOM 757 O O . ASN A 1 91 ? 48.620 32.608 22.914 1.00 15.71 86 ASN A O 1
ATOM 762 N N . PRO A 1 92 ? 50.115 33.986 23.914 1.00 16.64 87 PRO A N 1
ATOM 763 C CA . PRO A 1 92 ? 50.156 34.789 22.684 1.00 16.45 87 PRO A CA 1
ATOM 764 C C . PRO A 1 92 ? 50.588 34.011 21.445 1.00 16.07 87 PRO A C 1
ATOM 765 O O . PRO A 1 92 ? 50.126 34.338 20.338 1.00 16.39 87 PRO A O 1
ATOM 769 N N . LYS A 1 93 ? 51.450 33.003 21.588 1.00 17.38 88 LYS A N 1
ATOM 770 C CA . LYS A 1 93 ? 51.820 32.209 20.404 1.00 17.76 88 LYS A CA 1
ATOM 771 C C . LYS A 1 93 ? 50.655 31.384 19.865 1.00 17.53 88 LYS A C 1
ATOM 772 O O . LYS A 1 93 ? 50.541 31.136 18.655 1.00 16.53 88 LYS A O 1
ATOM 778 N N . GLU A 1 94 ? 49.777 30.951 20.760 1.00 15.73 89 GLU A N 1
ATOM 779 C CA . GLU A 1 94 ? 48.578 30.263 20.292 1.00 14.84 89 GLU A CA 1
ATOM 780 C C . GLU A 1 94 ? 47.618 31.206 19.593 1.00 14.36 89 GLU A C 1
ATOM 781 O O . GLU A 1 94 ? 47.027 30.837 18.558 1.00 14.33 89 GLU A O 1
ATOM 787 N N . VAL A 1 95 ? 47.441 32.415 20.134 1.00 13.53 90 VAL A N 1
ATOM 788 C CA . VAL A 1 95 ? 46.608 33.417 19.442 1.00 12.84 90 VAL A CA 1
ATOM 789 C C . VAL A 1 95 ? 47.194 33.716 18.052 1.00 12.78 90 VAL A C 1
ATOM 790 O O . VAL A 1 95 ? 46.444 33.814 17.062 1.00 13.07 90 VAL A O 1
ATOM 794 N N A GLU A 1 96 ? 48.519 33.856 17.978 0.50 13.82 91 GLU A N 1
ATOM 795 N N B GLU A 1 96 ? 48.523 33.801 17.953 0.50 13.47 91 GLU A N 1
ATOM 796 C CA A GLU A 1 96 ? 49.185 34.133 16.703 0.50 14.31 91 GLU A CA 1
ATOM 797 C CA B GLU A 1 96 ? 49.166 34.050 16.655 0.50 13.66 91 GLU A CA 1
ATOM 798 C C A GLU A 1 96 ? 48.970 32.950 15.756 0.50 14.16 91 GLU A C 1
ATOM 799 C C B GLU A 1 96 ? 48.916 32.895 15.684 0.50 13.62 91 GLU A C 1
ATOM 800 O O A GLU A 1 96 ? 48.731 33.143 14.570 0.50 14.09 91 GLU A O 1
ATOM 801 O O B GLU A 1 96 ? 48.680 33.127 14.504 0.50 13.70 91 GLU A O 1
ATOM 812 N N A SER A 1 97 ? 49.005 31.731 16.299 0.50 14.61 92 SER A N 1
ATOM 813 N N B SER A 1 97 ? 48.966 31.656 16.185 0.50 14.27 92 SER A N 1
ATOM 814 C CA A SER A 1 97 ? 48.724 30.535 15.510 0.50 14.83 92 SER A CA 1
ATOM 815 C CA B SER A 1 97 ? 48.711 30.480 15.344 0.50 14.55 92 SER A CA 1
ATOM 816 C C A SER A 1 97 ? 47.340 30.611 14.871 0.50 13.87 92 SER A C 1
ATOM 817 C C B SER A 1 97 ? 47.272 30.475 14.847 0.50 13.75 92 SER A C 1
ATOM 818 O O A SER A 1 97 ? 47.171 30.400 13.651 0.50 14.15 92 SER A O 1
ATOM 819 O O B SER A 1 97 ? 46.997 30.086 13.696 0.50 13.69 92 SER A O 1
ATOM 824 N N . PHE A 1 98 ? 46.335 30.899 15.702 1.00 12.62 93 PHE A N 1
ATOM 825 C CA . PHE A 1 98 ? 44.961 31.064 15.216 1.00 12.22 93 PHE A CA 1
ATOM 826 C C . PHE A 1 98 ? 44.878 32.091 14.098 1.00 12.29 93 PHE A C 1
ATOM 827 O O . PHE A 1 98 ? 44.287 31.864 13.046 1.00 12.30 93 PHE A O 1
ATOM 835 N N . ASN A 1 99 ? 45.460 33.254 14.361 1.00 11.69 94 ASN A N 1
ATOM 836 C CA . ASN A 1 99 ? 45.404 34.346 13.383 1.00 11.19 94 ASN A CA 1
ATOM 837 C C . ASN A 1 99 ? 46.011 33.950 12.066 1.00 11.06 94 ASN A C 1
ATOM 838 O O . ASN A 1 99 ? 45.501 34.326 11.000 1.00 12.10 94 ASN A O 1
ATOM 843 N N . ARG A 1 100 ? 47.149 33.249 12.112 1.00 12.41 95 ARG A N 1
ATOM 844 C CA . ARG A 1 100 ? 47.834 32.923 10.850 1.00 12.47 95 ARG A CA 1
ATOM 845 C C . ARG A 1 100 ? 46.954 31.983 10.020 1.00 13.64 95 ARG A C 1
ATOM 846 O O . ARG A 1 100 ? 46.809 32.173 8.795 1.00 14.65 95 ARG A O 1
ATOM 854 N N . GLU A 1 101 ? 46.331 31.003 10.681 1.00 12.64 96 GLU A N 1
ATOM 855 C CA . GLU A 1 101 ? 45.473 30.080 9.936 1.00 13.25 96 GLU A CA 1
ATOM 856 C C . GLU A 1 101 ? 44.210 30.797 9.431 1.00 12.20 96 GLU A C 1
ATOM 857 O O . GLU A 1 101 ? 43.807 30.631 8.284 1.00 13.76 96 GLU A O 1
ATOM 863 N N . TYR A 1 102 ? 43.593 31.605 10.293 1.00 11.49 97 TYR 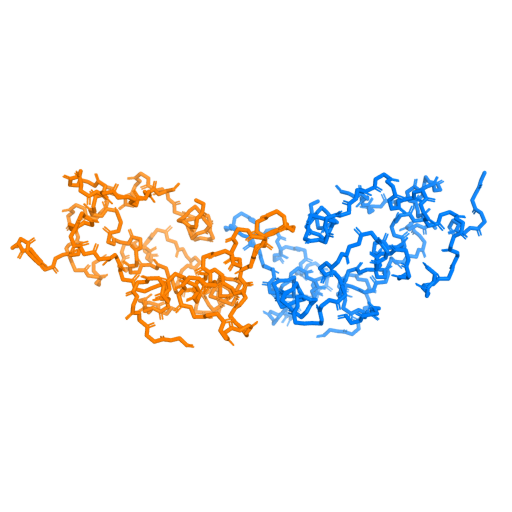A N 1
ATOM 864 C CA . TYR A 1 102 ? 42.373 32.345 9.953 1.00 11.30 97 TYR A CA 1
ATOM 865 C C . TYR A 1 102 ? 42.603 33.250 8.753 1.00 11.78 97 TYR A C 1
ATOM 866 O O . TYR A 1 102 ? 41.792 33.263 7.813 1.00 12.51 97 TYR A O 1
ATOM 875 N N . GLU A 1 103 ? 43.708 33.993 8.784 1.00 11.87 98 GLU A N 1
ATOM 876 C CA . GLU A 1 103 ? 44.003 34.938 7.681 1.00 12.17 98 GLU A CA 1
ATOM 877 C C . GLU A 1 103 ? 44.415 34.199 6.394 1.00 12.07 98 GLU A C 1
ATOM 878 O O . GLU A 1 103 ? 44.374 34.789 5.313 1.00 14.65 98 GLU A O 1
ATOM 884 N N A SER A 1 104 ? 44.811 32.926 6.506 0.50 13.52 99 SER A N 1
ATOM 885 N N B SER A 1 104 ? 44.806 32.924 6.497 0.50 13.80 99 SER A N 1
ATOM 886 C CA A SER A 1 104 ? 45.191 32.156 5.320 0.50 13.78 99 SER A CA 1
ATOM 887 C CA B SER A 1 104 ? 45.172 32.159 5.298 0.50 14.39 99 SER A CA 1
ATOM 888 C C A SER A 1 104 ? 44.009 31.467 4.663 0.50 14.02 99 SER A C 1
ATOM 889 C C B SER A 1 104 ? 43.992 31.481 4.645 0.50 14.32 99 SER A C 1
ATOM 890 O O A SER A 1 104 ? 44.142 30.972 3.542 0.50 14.62 99 SER A O 1
ATOM 891 O O B SER A 1 104 ? 44.111 30.996 3.518 0.50 14.86 99 SER A O 1
ATOM 896 N N . ARG A 1 105 ? 42.865 31.405 5.351 1.00 14.07 100 ARG A N 1
ATOM 897 C CA . ARG A 1 105 ? 41.723 30.604 4.845 1.00 14.82 100 ARG A CA 1
ATOM 898 C C . ARG A 1 105 ? 41.294 31.057 3.465 1.00 14.54 100 ARG A C 1
ATOM 899 O O . ARG A 1 105 ? 40.974 32.224 3.256 1.00 14.31 100 ARG A O 1
ATOM 907 N N A SER A 1 106 ? 41.265 30.104 2.539 0.50 14.18 101 SER A N 1
ATOM 908 N N B SER A 1 106 ? 41.344 30.137 2.503 0.50 14.76 101 SER A N 1
ATOM 909 C CA A SER A 1 106 ? 40.934 30.372 1.148 0.50 14.05 101 SER A CA 1
ATOM 910 C CA B SER A 1 106 ? 40.928 30.423 1.128 0.50 15.27 101 SER A CA 1
ATOM 911 C C A SER A 1 106 ? 39.923 29.321 0.705 0.50 14.28 101 SER A C 1
ATOM 912 C C B SER A 1 106 ? 39.963 29.329 0.681 0.50 14.86 101 SER A C 1
ATOM 913 O O A SER A 1 106 ? 39.718 28.339 1.415 0.50 14.46 101 SER A O 1
ATOM 914 O O B SER A 1 106 ? 39.840 28.316 1.360 0.50 15.03 101 SER A O 1
ATOM 919 N N . PRO A 1 107 ? 39.264 29.540 -0.445 1.00 14.30 102 PRO A N 1
ATOM 920 C CA . PRO A 1 107 ? 38.233 28.567 -0.862 1.00 14.53 102 PRO A CA 1
ATOM 921 C C . PRO A 1 107 ? 38.822 27.159 -0.936 1.00 13.93 102 PRO A C 1
ATOM 922 O O . PRO A 1 107 ? 39.867 26.921 -1.577 1.00 16.08 102 PRO A O 1
ATOM 926 N N . ASP A 1 108 ? 38.150 26.220 -0.284 1.00 14.55 103 ASP A N 1
ATOM 927 C CA . ASP A 1 108 ? 38.776 24.907 -0.061 1.00 15.89 103 ASP A CA 1
ATOM 928 C C . ASP A 1 108 ? 38.488 23.841 -1.117 1.00 15.30 103 ASP A C 1
ATOM 929 O O . ASP A 1 108 ? 38.862 22.681 -0.934 1.00 15.50 103 ASP A O 1
ATOM 934 N N . SER A 1 109 ? 37.933 24.258 -2.251 1.00 14.88 104 SER A N 1
ATOM 935 C CA . SER A 1 109 ? 37.578 23.365 -3.348 1.00 15.06 104 SER A CA 1
ATOM 936 C C . SER A 1 109 ? 37.406 24.213 -4.572 1.00 15.61 104 SER A C 1
ATOM 937 O O . SER A 1 109 ? 37.125 25.418 -4.455 1.00 16.00 104 SER A O 1
ATOM 940 N N . PRO A 1 110 ? 37.475 23.596 -5.757 1.00 16.87 105 PRO A N 1
ATOM 941 C CA . PRO A 1 110 ? 37.228 24.397 -6.941 1.00 17.07 105 PRO A CA 1
ATOM 942 C C . PRO A 1 110 ? 35.799 24.962 -6.985 1.00 17.02 105 PRO A C 1
ATOM 943 O O . PRO A 1 110 ? 35.628 26.080 -7.461 1.00 17.56 105 PRO A O 1
ATOM 947 N N . GLU A 1 111 ? 34.802 24.230 -6.463 1.00 16.35 106 GLU A N 1
ATOM 948 C CA . GLU A 1 111 ? 33.436 24.732 -6.393 1.00 16.84 106 GLU A CA 1
ATOM 949 C C . GLU A 1 111 ? 33.436 26.032 -5.570 1.00 16.01 106 GLU A C 1
ATOM 950 O O . GLU A 1 111 ? 32.869 27.052 -5.962 1.00 17.03 106 GLU A O 1
ATOM 956 N N . LYS A 1 112 ? 34.103 25.998 -4.422 1.00 14.85 107 LYS A N 1
ATOM 957 C CA . LYS A 1 112 ? 34.093 27.194 -3.571 1.00 14.48 107 LYS A CA 1
ATOM 958 C C . LYS A 1 112 ? 34.948 28.306 -4.204 1.00 14.37 107 LYS A C 1
ATOM 959 O O . LYS A 1 112 ? 34.672 29.503 -4.014 1.00 14.60 107 LYS A O 1
ATOM 965 N N . TRP A 1 113 ? 35.997 27.923 -4.942 1.00 14.54 108 TRP A N 1
ATOM 966 C CA . TRP A 1 113 ? 36.815 28.908 -5.645 1.00 14.44 108 TRP A CA 1
ATOM 967 C C . TRP A 1 113 ? 35.992 29.673 -6.689 1.00 16.16 108 TRP A C 1
ATOM 968 O O . TRP A 1 113 ? 36.153 30.885 -6.824 1.00 16.42 108 TRP A O 1
ATOM 979 N N . ASP A 1 114 ? 35.127 28.959 -7.413 1.00 15.59 109 ASP A N 1
ATOM 980 C CA . ASP A 1 114 ? 34.205 29.619 -8.368 1.00 16.64 109 ASP A CA 1
ATOM 981 C C . ASP A 1 114 ? 33.289 30.614 -7.656 1.00 16.58 109 ASP A C 1
ATOM 982 O O . ASP A 1 114 ? 33.096 31.747 -8.124 1.00 17.07 109 ASP A O 1
ATOM 987 N N . TYR A 1 115 ? 32.741 30.207 -6.514 1.00 15.01 110 TYR A N 1
ATOM 988 C CA . TYR A 1 115 ? 31.856 31.080 -5.742 1.00 14.95 110 TYR A CA 1
ATOM 989 C C . TYR A 1 115 ? 32.613 32.332 -5.268 1.00 15.05 110 TYR A C 1
ATOM 990 O O . TYR A 1 115 ? 32.132 33.474 -5.449 1.00 14.47 110 TYR A O 1
ATOM 999 N N . PHE A 1 116 ? 33.786 32.111 -4.651 1.00 15.12 111 PHE A N 1
ATOM 1000 C CA . PHE A 1 116 ? 34.599 33.241 -4.145 1.00 14.17 111 PHE A CA 1
ATOM 1001 C C . PHE A 1 116 ? 34.837 34.259 -5.259 1.00 15.80 111 PHE A C 1
ATOM 1002 O O . PHE A 1 116 ? 34.636 35.477 -5.082 1.00 15.97 111 PHE A O 1
ATOM 1010 N N . ARG A 1 117 ? 35.228 33.764 -6.422 1.00 15.63 112 ARG A N 1
ATOM 1011 C CA . ARG A 1 117 ? 35.541 34.702 -7.508 1.00 17.17 112 ARG A CA 1
ATOM 1012 C C . ARG A 1 117 ? 34.299 35.426 -8.046 1.00 17.34 112 ARG A C 1
ATOM 1013 O O . ARG A 1 117 ? 34.392 36.588 -8.431 1.00 18.97 112 ARG A O 1
ATOM 1021 N N A SER A 1 118 ? 33.152 34.756 -8.031 0.50 16.87 113 SER A N 1
ATOM 1022 N N B SER A 1 118 ? 33.142 34.762 -8.045 0.50 17.20 113 SER A N 1
ATOM 1023 C CA A SER A 1 118 ? 31.900 35.394 -8.439 0.50 17.91 113 SER A CA 1
ATOM 1024 C CA B SER A 1 118 ? 31.886 35.429 -8.440 0.50 18.53 113 SER A CA 1
ATOM 1025 C C A SER A 1 118 ? 31.520 36.534 -7.485 0.50 18.26 113 SER A C 1
ATOM 1026 C C B SER A 1 118 ? 31.561 36.570 -7.482 0.50 18.53 113 SER A C 1
ATOM 1027 O O A SER A 1 118 ? 31.039 37.590 -7.921 0.50 19.19 113 SER A O 1
ATOM 1028 O O B SER A 1 118 ? 31.156 37.660 -7.908 0.50 19.46 113 SER A O 1
ATOM 1033 N N . VAL A 1 119 ? 31.713 36.317 -6.183 1.00 17.49 114 VAL A N 1
ATOM 1034 C CA . VAL A 1 119 ? 31.443 37.381 -5.198 1.00 17.52 114 VAL A CA 1
ATOM 1035 C C . VAL A 1 119 ? 32.411 38.529 -5.417 1.00 18.86 114 VAL A C 1
ATOM 1036 O O . VAL A 1 119 ? 32.006 39.692 -5.516 1.00 19.47 114 VAL A O 1
ATOM 1040 N N . ARG A 1 120 ? 33.691 38.192 -5.494 1.00 18.68 115 ARG A N 1
ATOM 1041 C CA . ARG A 1 120 ? 34.699 39.233 -5.600 1.00 20.47 115 ARG A CA 1
ATOM 1042 C C . ARG A 1 120 ? 34.521 40.037 -6.879 1.00 22.65 115 ARG A C 1
ATOM 1043 O O . ARG A 1 120 ? 34.683 41.261 -6.889 1.00 23.95 115 ARG A O 1
ATOM 1051 N N . ASP A 1 121 ? 34.217 39.353 -7.967 1.00 22.56 116 ASP A N 1
ATOM 1052 C CA . ASP A 1 121 ? 34.065 40.079 -9.236 1.00 25.72 116 ASP A CA 1
ATOM 1053 C C . ASP A 1 121 ? 32.848 41.035 -9.192 1.00 26.57 116 ASP A C 1
ATOM 1054 O O . ASP A 1 121 ? 32.854 42.099 -9.851 1.00 28.04 116 ASP A O 1
ATOM 1059 N N . SER A 1 122 ? 31.812 40.676 -8.432 1.00 26.21 117 SER A N 1
ATOM 1060 C CA . SER A 1 122 ? 30.641 41.563 -8.268 1.00 27.72 117 SER A CA 1
ATOM 1061 C C . SER A 1 122 ? 30.955 42.801 -7.442 1.00 27.50 117 SER A C 1
ATOM 1062 O O . SER A 1 122 ? 30.317 43.844 -7.607 1.00 30.58 117 SER A O 1
ATOM 1065 N N . LEU A 1 123 ? 31.950 42.710 -6.574 1.00 25.97 118 LEU A N 1
ATOM 1066 C CA . LEU A 1 123 ? 32.296 43.825 -5.686 1.00 26.10 118 LEU A CA 1
ATOM 1067 C C . LEU A 1 123 ? 33.393 44.681 -6.265 1.00 27.40 118 LEU A C 1
ATOM 1068 O O . LEU A 1 123 ? 33.325 45.912 -6.181 1.00 28.96 118 LEU A O 1
ATOM 1073 N N . ALA A 1 124 ? 34.419 44.042 -6.828 1.00 26.23 119 ALA A N 1
ATOM 1074 C CA . ALA A 1 124 ? 35.596 44.776 -7.292 1.00 27.80 119 ALA A CA 1
ATOM 1075 C C . ALA A 1 124 ? 36.347 43.934 -8.318 1.00 27.98 119 ALA A C 1
ATOM 1076 O O . ALA A 1 124 ? 37.314 43.225 -7.980 1.00 26.52 119 ALA A O 1
ATOM 1078 N N A PRO A 1 125 ? 35.936 43.944 -9.587 0.50 28.96 120 PRO A N 1
ATOM 1079 N N B PRO A 1 125 ? 35.863 44.053 -9.573 0.50 29.49 120 PRO A N 1
ATOM 1080 C CA A PRO A 1 125 ? 36.526 42.857 -10.392 0.50 28.86 120 PRO A CA 1
ATOM 1081 C CA B PRO A 1 125 ? 36.411 43.479 -10.770 0.50 30.44 120 PRO A CA 1
ATOM 1082 C C A PRO A 1 125 ? 38.023 42.988 -10.741 0.50 29.26 120 PRO A C 1
ATOM 1083 C C B PRO A 1 125 ? 37.898 43.781 -10.801 0.50 30.73 120 PRO A C 1
ATOM 1084 O O A PRO A 1 125 ? 38.623 42.035 -11.228 0.50 29.65 120 PRO A O 1
ATOM 1085 O O B PRO A 1 125 ? 38.314 44.927 -10.594 0.50 31.32 120 PRO A O 1
ATOM 1092 N N A GLY A 1 126 ? 38.613 44.153 -10.490 0.50 29.66 121 GLY A N 1
ATOM 1093 N N B GLY A 1 126 ? 38.696 42.748 -10.988 0.50 30.15 121 GLY A N 1
ATOM 1094 C CA A GLY A 1 126 ? 40.026 44.372 -10.790 0.50 30.29 121 GLY A CA 1
ATOM 1095 C CA B GLY A 1 126 ? 40.109 42.962 -11.157 0.50 31.20 121 GLY A CA 1
ATOM 1096 C C A GLY A 1 126 ? 40.933 43.851 -9.683 0.50 29.60 121 GLY A C 1
ATOM 1097 C C B GLY A 1 126 ? 40.954 43.057 -9.898 0.50 30.04 121 GLY A C 1
ATOM 1098 O O A GLY A 1 126 ? 42.155 44.024 -9.733 0.50 30.25 121 GLY A O 1
ATOM 1099 O O B GLY A 1 126 ? 42.174 43.069 -10.031 0.50 30.56 121 GLY A O 1
ATOM 1100 N N . ARG A 1 127 ? 40.344 43.171 -8.698 1.00 28.86 122 ARG A N 1
ATOM 1101 C CA . ARG A 1 127 ? 41.076 42.911 -7.440 1.00 27.52 122 ARG A CA 1
ATOM 1102 C C . ARG A 1 127 ? 41.489 41.426 -7.335 1.00 26.45 122 ARG A C 1
ATOM 1103 O O . ARG A 1 127 ? 41.105 40.726 -6.397 1.00 24.86 122 ARG A O 1
ATOM 1111 N N . THR A 1 128 ? 42.282 40.965 -8.300 1.00 27.55 123 THR A N 1
ATOM 1112 C CA . THR A 1 128 ? 42.634 39.542 -8.403 1.00 27.89 123 THR A CA 1
ATOM 1113 C C . THR A 1 128 ? 43.657 39.171 -7.319 1.00 27.36 123 THR A C 1
ATOM 1114 O O . THR A 1 128 ? 43.966 37.995 -7.097 1.00 28.47 123 THR A O 1
ATOM 1118 N N . ASP A 1 129 ? 44.145 40.182 -6.620 1.00 26.75 124 ASP A N 1
ATOM 1119 C CA . ASP A 1 129 ? 45.050 39.984 -5.484 1.00 26.58 124 ASP A CA 1
ATOM 1120 C C . ASP A 1 129 ? 44.319 39.558 -4.218 1.00 25.14 124 ASP A C 1
ATOM 1121 O O . ASP A 1 129 ? 44.957 39.154 -3.239 1.00 26.26 124 ASP A O 1
ATOM 1126 N N . ILE A 1 130 ? 42.995 39.700 -4.209 1.00 23.00 125 ILE A N 1
ATOM 1127 C CA . ILE A 1 130 ? 42.199 39.321 -3.025 1.00 21.29 125 ILE A CA 1
ATOM 1128 C C . ILE A 1 130 ? 41.796 37.868 -3.179 1.00 20.87 125 ILE A C 1
ATOM 1129 O O . ILE A 1 130 ? 41.005 37.551 -4.068 1.00 20.43 125 ILE A O 1
ATOM 1134 N N . THR A 1 131 ? 42.346 36.990 -2.311 1.00 18.89 126 THR A N 1
ATOM 1135 C CA . THR A 1 131 ? 42.165 35.540 -2.458 1.00 18.37 126 THR A CA 1
ATOM 1136 C C . THR A 1 131 ? 41.766 34.814 -1.193 1.00 16.79 126 THR A C 1
ATOM 1137 O O . THR A 1 131 ? 41.481 33.611 -1.220 1.00 18.06 126 THR A O 1
ATOM 1141 N N . THR A 1 132 ? 41.721 35.541 -0.084 1.00 15.36 127 THR A N 1
ATOM 1142 C CA . THR A 1 132 ? 41.355 34.926 1.194 1.00 14.26 127 THR A CA 1
ATOM 1143 C C . THR A 1 132 ? 39.987 35.419 1.646 1.00 13.36 127 THR A C 1
ATOM 1144 O O . THR A 1 132 ? 39.582 36.544 1.320 1.00 13.66 127 THR A O 1
ATOM 1148 N N . TRP A 1 133 ? 39.271 34.581 2.379 1.00 13.03 128 TRP A N 1
ATOM 1149 C CA . TRP A 1 133 ? 37.924 34.918 2.815 1.00 12.84 128 TRP A CA 1
ATOM 1150 C C . TRP A 1 133 ? 37.905 36.166 3.662 1.00 12.61 128 TRP A C 1
ATOM 1151 O O . TRP A 1 133 ? 36.979 36.986 3.506 1.00 13.69 128 TRP A O 1
ATOM 1162 N N . VAL A 1 134 ? 38.854 36.334 4.580 1.00 12.80 129 VAL A N 1
ATOM 1163 C CA . VAL A 1 134 ? 38.740 37.493 5.491 1.00 14.21 129 VAL A CA 1
ATOM 1164 C C . VAL A 1 134 ? 38.951 38.807 4.730 1.00 13.46 129 VAL A C 1
ATOM 1165 O O . VAL A 1 134 ? 38.385 39.847 5.107 1.00 14.32 129 VAL A O 1
ATOM 1169 N N . LYS A 1 135 ? 39.741 38.779 3.662 1.00 13.96 130 LYS A N 1
ATOM 1170 C CA . LYS A 1 135 ? 39.922 40.007 2.864 1.00 14.73 130 LYS A CA 1
ATOM 1171 C C . LYS A 1 135 ? 38.683 40.280 2.042 1.00 15.12 130 LYS A C 1
ATOM 1172 O O . LYS A 1 135 ? 38.292 41.446 1.849 1.00 15.24 130 LYS A O 1
ATOM 1178 N N . LEU A 1 136 ? 38.032 39.225 1.563 1.00 14.53 131 LEU A N 1
ATOM 1179 C CA . LEU A 1 136 ? 36.777 39.415 0.828 1.00 14.62 131 LEU A CA 1
ATOM 1180 C C . LEU A 1 136 ? 35.709 40.070 1.737 1.00 14.66 131 LEU A C 1
ATOM 1181 O O . LEU A 1 136 ? 34.965 40.954 1.301 1.00 14.79 131 LEU A O 1
ATOM 1186 N N . LEU A 1 137 ? 35.626 39.621 2.997 1.00 13.40 132 LEU A N 1
ATOM 1187 C CA . LEU A 1 137 ? 34.688 40.245 3.940 1.00 13.37 132 LEU A CA 1
ATOM 1188 C C . LEU A 1 137 ? 34.982 41.744 4.088 1.00 14.26 132 LEU A C 1
ATOM 1189 O O . LEU A 1 137 ? 34.046 42.551 4.096 1.00 15.06 132 LEU A O 1
ATOM 1194 N N . ASP A 1 138 ? 36.248 42.129 4.277 1.00 13.87 133 ASP A N 1
ATOM 1195 C CA . ASP A 1 138 ? 36.556 43.562 4.396 1.00 14.84 133 ASP A CA 1
ATOM 1196 C C . ASP A 1 138 ? 36.165 44.303 3.124 1.00 15.75 133 ASP A C 1
ATOM 1197 O O . ASP A 1 138 ? 35.726 45.456 3.190 1.00 16.14 133 ASP A O 1
ATOM 1202 N N . LEU A 1 139 ? 36.373 43.672 1.961 1.00 15.08 134 LEU A N 1
ATOM 1203 C CA . LEU A 1 139 ? 36.019 44.335 0.694 1.00 16.55 134 LEU A CA 1
ATOM 1204 C C . LEU A 1 139 ? 34.512 44.578 0.649 1.00 16.44 134 LEU A C 1
ATOM 1205 O O . LEU A 1 139 ? 34.078 45.708 0.315 1.00 18.49 134 LEU A O 1
ATOM 1210 N N . GLU A 1 140 ? 33.722 43.545 0.980 1.00 16.49 135 GLU A N 1
ATOM 1211 C CA . GLU A 1 140 ? 32.261 43.679 0.933 1.00 17.65 135 GLU A CA 1
ATOM 1212 C C . GLU A 1 140 ? 31.791 44.737 1.945 1.00 17.69 135 GLU A C 1
ATOM 1213 O O . GLU A 1 140 ? 30.767 45.429 1.715 1.00 19.69 135 GLU A O 1
ATOM 1219 N N . GLU A 1 141 ? 32.518 44.847 3.067 1.00 16.36 136 GLU A N 1
ATOM 1220 C CA . GLU A 1 141 ? 32.129 45.753 4.149 1.00 16.17 136 GLU A CA 1
ATOM 1221 C C . GLU A 1 141 ? 32.828 47.125 4.022 1.00 18.37 136 GLU A C 1
ATOM 1222 O O . GLU A 1 141 ? 32.927 47.911 4.972 1.00 19.21 136 GLU A O 1
ATOM 1228 N N . LYS A 1 142 ? 33.296 47.403 2.807 1.00 19.40 137 LYS A N 1
ATOM 1229 C CA . LYS A 1 142 ? 33.736 48.766 2.406 1.00 22.13 137 LYS A CA 1
ATOM 1230 C C . LYS A 1 142 ? 34.942 49.290 3.195 1.00 22.40 137 LYS A C 1
ATOM 1231 O O . LYS A 1 142 ? 35.096 50.509 3.402 1.00 25.19 137 LYS A O 1
ATOM 1237 N N . ARG A 1 143 ? 35.825 48.376 3.600 1.00 20.69 138 ARG A N 1
ATOM 1238 C CA . ARG A 1 143 ? 37.076 48.754 4.265 1.00 21.66 138 ARG A CA 1
ATOM 1239 C C . ARG A 1 143 ? 38.202 48.707 3.264 1.00 24.41 138 ARG A C 1
ATOM 1240 O O . ARG A 1 143 ? 38.100 47.965 2.273 1.00 24.70 138 ARG A O 1
ATOM 1248 N N . PRO A 1 144 ? 39.273 49.497 3.516 1.00 27.40 139 PRO A N 1
ATOM 1249 C CA . PRO A 1 144 ? 40.455 49.408 2.664 1.00 30.31 139 PRO A CA 1
ATOM 1250 C C . PRO A 1 144 ? 41.015 47.995 2.745 1.00 30.68 139 PRO A C 1
ATOM 1251 O O . PRO A 1 144 ? 41.139 47.421 3.847 1.00 30.20 139 PRO A O 1
ATOM 1255 N N . VAL A 1 145 ? 41.278 47.427 1.580 1.00 32.74 140 VAL A N 1
ATOM 1256 C CA . VAL A 1 145 ? 41.937 46.152 1.453 1.00 35.16 140 VAL A CA 1
ATOM 1257 C C . VAL A 1 145 ? 42.915 46.298 0.292 1.00 37.62 140 VAL A C 1
ATOM 1258 O O . VAL A 1 145 ? 43.773 45.454 0.057 1.00 38.48 140 VAL A O 1
ATOM 1263 N N A LEU B 1 1 ? 62.172 -2.577 -5.685 0.50 13.59 -4 LEU B N 1
ATOM 1264 N N B LEU B 1 1 ? 62.626 -2.834 -6.385 0.50 27.52 -4 LEU B N 1
ATOM 1265 C CA A LEU B 1 1 ? 61.172 -2.984 -4.653 0.50 12.88 -4 LEU B CA 1
ATOM 1266 C CA B LEU B 1 1 ? 61.818 -2.732 -5.151 0.50 26.46 -4 LEU B CA 1
ATOM 1267 C C A LEU B 1 1 ? 61.254 -1.864 -3.653 0.50 12.36 -4 LEU B C 1
ATOM 1268 C C B LEU B 1 1 ? 62.543 -1.707 -4.326 0.50 25.49 -4 LEU B C 1
ATOM 1269 O O A LEU B 1 1 ? 60.351 -1.660 -2.855 0.50 13.90 -4 LEU B O 1
ATOM 1270 O O B LEU B 1 1 ? 63.721 -1.506 -4.517 0.50 26.55 -4 LEU B O 1
ATOM 1279 N N A TYR B 1 2 ? 62.393 -1.164 -3.709 0.50 13.65 -3 TYR B N 1
ATOM 1280 N N B TYR B 1 2 ? 61.820 -1.080 -3.411 0.50 24.17 -3 TYR B N 1
ATOM 1281 C CA A TYR B 1 2 ? 62.827 -0.264 -2.643 0.50 14.79 -3 TYR B CA 1
ATOM 1282 C CA B TYR B 1 2 ? 62.381 -0.144 -2.417 0.50 21.78 -3 TYR B CA 1
ATOM 1283 C C A TYR B 1 2 ? 62.862 1.196 -3.013 0.50 16.00 -3 TYR B C 1
ATOM 1284 C C B TYR B 1 2 ? 62.477 1.298 -2.875 0.50 20.74 -3 TYR B C 1
ATOM 1285 O O A TYR B 1 2 ? 63.368 2.001 -2.231 0.50 15.50 -3 TYR B O 1
ATOM 1286 O O B TYR B 1 2 ? 62.696 2.177 -2.036 0.50 20.22 -3 TYR B O 1
ATOM 1303 N N . PHE B 1 3 ? 62.331 1.547 -4.181 1.00 19.16 -2 PHE B N 1
ATOM 1304 C CA . PHE B 1 3 ? 62.550 2.884 -4.724 1.00 18.74 -2 PHE B CA 1
ATOM 1305 C C . PHE B 1 3 ? 61.309 3.724 -5.002 1.00 18.61 -2 PHE B C 1
ATOM 1306 O O . PHE B 1 3 ? 61.412 4.856 -5.500 1.00 20.62 -2 PHE B O 1
ATOM 1314 N N . GLN B 1 4 ? 60.130 3.204 -4.660 1.00 18.16 -1 GLN B N 1
ATOM 1315 C CA . GLN B 1 4 ? 58.864 3.858 -4.992 1.00 17.53 -1 GLN B CA 1
ATOM 1316 C C . GLN B 1 4 ? 58.170 4.475 -3.771 1.00 18.28 -1 GLN B C 1
ATOM 1317 O O . GLN B 1 4 ? 57.068 5.011 -3.901 1.00 18.29 -1 GLN B O 1
ATOM 1323 N N . GLY B 1 5 ? 58.809 4.338 -2.604 1.00 17.92 0 GLY B N 1
ATOM 1324 C CA . GLY B 1 5 ? 58.267 4.898 -1.337 1.00 19.44 0 GLY B CA 1
ATOM 1325 C C . GLY B 1 5 ? 57.016 4.198 -0.832 1.00 20.43 0 GLY B C 1
ATOM 1326 O O . GLY B 1 5 ? 56.231 4.779 -0.090 1.00 21.88 0 GLY B O 1
ATOM 1335 N N . ASP B 1 7 ? 56.568 1.195 0.872 1.00 19.89 2 ASP B N 1
ATOM 1336 C CA . ASP B 1 7 ? 56.530 0.310 2.049 1.00 19.19 2 ASP B CA 1
ATOM 1337 C C . ASP B 1 7 ? 56.534 1.133 3.335 1.00 19.52 2 ASP B C 1
ATOM 1338 O O . ASP B 1 7 ? 57.562 1.314 3.981 1.00 18.69 2 ASP B O 1
ATOM 1343 N N . LEU B 1 8 ? 55.340 1.587 3.724 1.00 19.57 3 LEU B N 1
ATOM 1344 C CA . LEU B 1 8 ? 55.224 2.487 4.876 1.00 19.29 3 LEU B CA 1
ATOM 1345 C C . LEU B 1 8 ? 55.168 1.696 6.178 1.00 21.19 3 LEU B C 1
ATOM 1346 O O . LEU B 1 8 ? 55.016 2.272 7.257 1.00 22.42 3 LEU B O 1
ATOM 1351 N N . THR B 1 9 ? 55.353 0.379 6.094 1.00 22.36 4 THR B N 1
ATOM 1352 C CA . THR B 1 9 ? 55.638 -0.392 7.314 1.00 23.78 4 THR B CA 1
ATOM 1353 C C . THR B 1 9 ? 57.108 -0.233 7.771 1.00 24.52 4 THR B C 1
ATOM 1354 O O . THR B 1 9 ? 57.438 -0.552 8.927 1.00 26.16 4 THR B O 1
ATOM 1358 N N . LYS B 1 10 ? 57.973 0.243 6.860 1.00 22.21 5 LYS B N 1
ATOM 1359 C CA . LYS B 1 10 ? 59.418 0.319 7.116 1.00 22.24 5 LYS B CA 1
ATOM 1360 C C . LYS B 1 10 ? 60.080 1.645 6.783 1.00 21.69 5 LYS B C 1
ATOM 1361 O O . LYS B 1 10 ? 61.276 1.835 7.053 1.00 23.41 5 LYS B O 1
ATOM 1367 N N . GLN B 1 11 ? 59.346 2.506 6.091 1.00 20.42 6 GLN B N 1
ATOM 1368 C CA . GLN B 1 11 ? 59.816 3.856 5.814 1.00 20.35 6 GLN B CA 1
ATOM 1369 C C . GLN B 1 11 ? 58.678 4.841 6.029 1.00 19.22 6 GLN B C 1
ATOM 1370 O O . GLN B 1 11 ? 57.520 4.458 6.218 1.00 19.49 6 GLN B O 1
ATOM 1376 N N . PHE B 1 12 ? 59.021 6.119 6.025 1.00 18.22 7 PHE B N 1
ATOM 1377 C CA . PHE B 1 12 ? 58.001 7.192 6.098 1.00 18.75 7 PHE B CA 1
ATOM 1378 C C . PHE B 1 12 ? 57.692 7.689 4.687 1.00 17.75 7 PHE B C 1
ATOM 1379 O O . PHE B 1 12 ? 58.578 7.710 3.843 1.00 18.04 7 PHE B O 1
ATOM 1387 N N . PRO B 1 13 ? 56.449 8.135 4.460 1.00 16.76 8 PRO B N 1
ATOM 1388 C CA . PRO B 1 13 ? 56.200 8.894 3.214 1.00 16.45 8 PRO B CA 1
ATOM 1389 C C . PRO B 1 13 ? 56.915 10.252 3.249 1.00 15.70 8 PRO B C 1
ATOM 1390 O O . PRO B 1 13 ? 57.289 10.734 4.327 1.00 16.66 8 PRO B O 1
ATOM 1394 N N . ARG B 1 14 ? 57.107 10.877 2.086 1.00 14.98 9 ARG B N 1
ATOM 1395 C CA . ARG B 1 14 ? 57.918 12.068 2.022 1.00 14.25 9 ARG B CA 1
ATOM 1396 C C . ARG B 1 14 ? 57.320 13.244 2.814 1.00 14.97 9 ARG B C 1
ATOM 1397 O O . ARG B 1 14 ? 56.121 13.267 3.151 1.00 15.31 9 ARG B O 1
ATOM 1405 N N . SER B 1 15 ? 58.153 14.239 3.071 1.00 14.67 10 SER B N 1
ATOM 1406 C CA . SER B 1 15 ? 57.762 15.413 3.902 1.00 15.00 10 SER B CA 1
ATOM 1407 C C . SER B 1 15 ? 56.573 16.159 3.296 1.00 14.80 10 SER B C 1
ATOM 1408 O O . SER B 1 15 ? 56.510 16.356 2.070 1.00 14.60 10 SER B O 1
ATOM 1411 N N . PRO B 1 16 ? 55.674 16.650 4.161 1.00 14.43 11 PRO B N 1
ATOM 1412 C CA . PRO B 1 16 ? 54.595 17.544 3.697 1.00 14.96 11 PRO B CA 1
ATOM 1413 C C . PRO B 1 16 ? 55.082 18.724 2.839 1.00 13.81 11 PRO B C 1
ATOM 1414 O O . PRO B 1 16 ? 54.342 19.191 1.977 1.00 14.51 11 PRO B O 1
ATOM 1418 N N . VAL B 1 17 ? 56.292 19.234 3.102 1.00 15.14 12 VAL B N 1
ATOM 1419 C CA . VAL B 1 17 ? 56.778 20.434 2.414 1.00 15.44 12 VAL B CA 1
ATOM 1420 C C . VAL B 1 17 ? 57.914 20.159 1.401 1.00 15.87 12 VAL B C 1
ATOM 1421 O O . VAL B 1 17 ? 58.567 21.118 0.956 1.00 17.54 12 VAL B O 1
ATOM 1425 N N . ASP B 1 18 ? 58.101 18.883 1.035 1.00 15.10 13 ASP B N 1
ATOM 1426 C CA . ASP B 1 18 ? 58.994 18.471 -0.080 1.00 14.73 13 ASP B CA 1
ATOM 1427 C C . ASP B 1 18 ? 58.093 18.603 -1.339 1.00 15.29 13 ASP B C 1
ATOM 1428 O O . ASP B 1 18 ? 57.291 17.701 -1.620 1.00 16.12 13 ASP B O 1
ATOM 1433 N N . ARG B 1 19 ? 58.187 19.747 -2.013 1.00 15.94 14 ARG B N 1
ATOM 1434 C CA . ARG B 1 19 ? 57.183 20.134 -3.005 1.00 15.72 14 ARG B CA 1
ATOM 1435 C C . ARG B 1 19 ? 57.384 19.457 -4.350 1.00 15.74 14 ARG B C 1
ATOM 1436 O O . ARG B 1 19 ? 58.494 19.063 -4.732 1.00 16.35 14 ARG B O 1
ATOM 1444 N N . LEU B 1 20 ? 56.280 19.364 -5.089 1.00 15.12 15 LEU B N 1
ATOM 1445 C CA . LEU B 1 20 ? 56.284 18.821 -6.469 1.00 14.99 15 LEU B CA 1
ATOM 1446 C C . LEU B 1 20 ? 55.268 19.669 -7.208 1.00 14.85 15 LEU B C 1
ATOM 1447 O O . LEU B 1 20 ? 54.171 19.887 -6.704 1.00 14.53 15 LEU B O 1
ATOM 1452 N N . GLY B 1 21 ? 55.628 20.188 -8.393 1.00 16.41 16 GLY B N 1
ATOM 1453 C CA . GLY B 1 21 ? 54.726 21.142 -9.068 1.00 16.86 16 GLY B CA 1
ATOM 1454 C C . GLY B 1 21 ? 54.416 22.370 -8.204 1.00 16.15 16 GLY B C 1
ATOM 1455 O O . GLY B 1 21 ? 53.349 23.016 -8.345 1.00 16.47 16 GLY B O 1
ATOM 1456 N N . GLY B 1 22 ? 55.350 22.684 -7.292 1.00 15.60 17 GLY B N 1
ATOM 1457 C CA . GLY B 1 22 ? 55.165 23.800 -6.374 1.00 14.91 17 GLY B CA 1
ATOM 1458 C C . GLY B 1 22 ? 54.289 23.464 -5.169 1.00 14.29 17 GLY B C 1
ATOM 1459 O O . GLY B 1 22 ? 54.194 24.306 -4.266 1.00 15.00 17 GLY B O 1
ATOM 1468 N N . ASP B 1 24 ? 52.811 21.549 -1.749 1.00 12.28 19 ASP B N 1
ATOM 1469 C CA . ASP B 1 24 ? 52.959 20.723 -0.582 1.00 12.51 19 ASP B CA 1
ATOM 1470 C C . ASP B 1 24 ? 52.036 19.496 -0.706 1.00 11.93 19 ASP B C 1
ATOM 1471 O O . ASP B 1 24 ? 51.098 19.495 -1.518 1.00 12.31 19 ASP B O 1
ATOM 1476 N N . HIS B 1 25 ? 52.298 18.496 0.125 1.00 12.73 20 HIS B N 1
ATOM 1477 C CA . HIS B 1 25 ? 51.499 17.279 0.267 1.00 12.26 20 HIS B CA 1
ATOM 1478 C C . HIS B 1 25 ? 51.524 16.308 -0.917 1.00 13.30 20 HIS B C 1
ATOM 1479 O O . HIS B 1 25 ? 51.359 15.114 -0.693 1.00 12.56 20 HIS B O 1
ATOM 1486 N N . LEU B 1 26 ? 51.689 16.800 -2.147 1.00 12.40 21 LEU B N 1
ATOM 1487 C CA . LEU B 1 26 ? 51.551 15.908 -3.313 1.00 12.01 21 LEU B CA 1
ATOM 1488 C C . LEU B 1 26 ? 52.541 14.734 -3.275 1.00 12.83 21 LEU B C 1
ATOM 1489 O O . LEU B 1 26 ? 52.152 13.591 -3.495 1.00 13.45 21 LEU B O 1
ATOM 1494 N N . LYS B 1 27 ? 53.814 14.993 -2.987 1.00 13.24 22 LYS B N 1
ATOM 1495 C CA . LYS B 1 27 ? 54.749 13.841 -2.863 1.00 13.48 22 LYS B CA 1
ATOM 1496 C C . LYS B 1 27 ? 54.331 12.842 -1.803 1.00 13.35 22 LYS B C 1
ATOM 1497 O O . LYS B 1 27 ? 54.351 11.640 -2.044 1.00 14.18 22 LYS B O 1
ATOM 1503 N N . ARG B 1 28 ? 53.935 13.344 -0.646 1.00 13.76 23 ARG B N 1
ATOM 1504 C CA . ARG B 1 28 ? 53.571 12.526 0.482 1.00 13.84 23 ARG B CA 1
ATOM 1505 C C . ARG B 1 28 ? 52.362 11.642 0.150 1.00 14.04 23 ARG B C 1
ATOM 1506 O O . ARG B 1 28 ? 52.335 10.427 0.458 1.00 15.15 23 ARG B O 1
ATOM 1514 N N . VAL B 1 29 ? 51.372 12.236 -0.521 1.00 13.90 24 VAL B N 1
ATOM 1515 C CA . VAL B 1 29 ? 50.150 11.460 -0.820 1.00 14.60 24 VAL B CA 1
ATOM 1516 C C . VAL B 1 29 ? 50.356 10.532 -2.027 1.00 15.03 24 VAL B C 1
ATOM 1517 O O . VAL B 1 29 ? 49.684 9.509 -2.120 1.00 14.40 24 VAL B O 1
ATOM 1521 N N . ILE B 1 30 ? 51.263 10.882 -2.941 1.00 14.50 25 ILE B N 1
ATOM 1522 C CA . ILE B 1 30 ? 51.662 9.882 -3.954 1.00 14.87 25 ILE B CA 1
ATOM 1523 C C . ILE B 1 30 ? 52.194 8.635 -3.227 1.00 15.39 25 ILE B C 1
ATOM 1524 O O . ILE B 1 30 ? 51.789 7.494 -3.527 1.00 15.96 25 ILE B O 1
ATOM 1529 N N . ASP B 1 31 ? 53.086 8.841 -2.268 1.00 15.33 26 ASP B N 1
ATOM 1530 C CA . ASP B 1 31 ? 53.643 7.702 -1.540 1.00 15.17 26 ASP B CA 1
ATOM 1531 C C . ASP B 1 31 ? 52.551 6.918 -0.812 1.00 16.13 26 ASP B C 1
ATOM 1532 O O . ASP B 1 31 ? 52.507 5.668 -0.884 1.00 16.83 26 ASP B O 1
ATOM 1537 N N . LYS B 1 32 ? 51.658 7.637 -0.122 1.00 15.81 27 LYS B N 1
ATOM 1538 C CA . LYS B 1 32 ? 50.558 6.968 0.579 1.00 16.24 27 LYS B CA 1
ATOM 1539 C C . LYS B 1 32 ? 49.633 6.204 -0.370 1.00 16.50 27 LYS B C 1
ATOM 1540 O O . LYS B 1 32 ? 49.147 5.115 -0.031 1.00 16.80 27 LYS B O 1
ATOM 1546 N N . ALA B 1 33 ? 49.383 6.777 -1.551 1.00 15.50 28 ALA B N 1
ATOM 1547 C CA . ALA B 1 33 ? 48.520 6.105 -2.533 1.00 16.92 28 ALA B CA 1
ATOM 1548 C C . ALA B 1 33 ? 49.187 4.804 -2.978 1.00 17.02 28 ALA B C 1
ATOM 1549 O O . ALA B 1 33 ? 48.533 3.755 -3.063 1.00 17.51 28 ALA B O 1
ATOM 1551 N N . ARG B 1 34 ? 50.489 4.859 -3.273 1.00 17.13 29 ARG B N 1
ATOM 1552 C CA . ARG B 1 34 ? 51.188 3.619 -3.658 1.00 17.40 29 ARG B CA 1
ATOM 1553 C C . ARG B 1 34 ? 51.142 2.588 -2.537 1.00 17.97 29 ARG B C 1
ATOM 1554 O O . ARG B 1 34 ? 50.981 1.387 -2.783 1.00 18.63 29 ARG B O 1
ATOM 1562 N N . ALA B 1 35 ? 51.314 3.047 -1.303 1.00 17.80 30 ALA B N 1
ATOM 1563 C CA . ALA B 1 35 ? 51.198 2.153 -0.135 1.00 18.54 30 ALA B CA 1
ATOM 1564 C C . ALA B 1 35 ? 49.796 1.517 0.015 1.00 20.10 30 ALA B C 1
ATOM 1565 O O . ALA B 1 35 ? 49.664 0.314 0.269 1.00 21.59 30 ALA B O 1
ATOM 1567 N N . HIS B 1 36 ? 48.763 2.313 -0.222 1.00 19.67 31 HIS B N 1
ATOM 1568 C CA . HIS B 1 36 ? 47.389 1.833 -0.202 1.00 21.19 31 HIS B CA 1
ATOM 1569 C C . HIS B 1 36 ? 47.172 0.755 -1.259 1.00 22.25 31 HIS B C 1
ATOM 1570 O O . HIS B 1 36 ? 46.618 -0.307 -0.965 1.00 23.61 31 HIS B O 1
ATOM 1577 N N . VAL B 1 37 ? 47.659 1.004 -2.475 1.00 22.05 32 VAL B N 1
ATOM 1578 C CA . VAL B 1 37 ? 47.513 0.023 -3.563 1.00 22.78 32 VAL B CA 1
ATOM 1579 C C . VAL B 1 37 ? 48.221 -1.287 -3.208 1.00 23.53 32 VAL B C 1
ATOM 1580 O O . VAL B 1 37 ? 47.707 -2.382 -3.522 1.00 24.42 32 VAL B O 1
ATOM 1584 N N . ALA B 1 38 ? 49.373 -1.179 -2.546 1.00 22.59 33 ALA B N 1
ATOM 1585 C CA . ALA B 1 38 ? 50.240 -2.318 -2.256 1.00 23.07 33 ALA B CA 1
ATOM 1586 C C . ALA B 1 38 ? 49.813 -3.064 -0.992 1.00 23.71 33 ALA B C 1
ATOM 1587 O O . ALA B 1 38 ? 50.260 -4.197 -0.755 1.00 24.53 33 ALA B O 1
ATOM 1589 N N . GLY B 1 39 ? 48.976 -2.417 -0.183 1.00 23.11 34 GLY B N 1
ATOM 1590 C CA . GLY B 1 39 ? 48.556 -2.965 1.114 1.00 24.49 34 GLY B CA 1
ATOM 1591 C C . GLY B 1 39 ? 49.670 -2.873 2.133 1.00 24.02 34 GLY B C 1
ATOM 1592 O O . GLY B 1 39 ? 49.818 -3.760 2.999 1.00 26.41 34 GLY B O 1
ATOM 1593 N N . THR B 1 40 ? 50.488 -1.828 2.016 1.00 22.50 35 THR B N 1
ATOM 1594 C CA . THR B 1 40 ? 51.613 -1.602 2.930 1.00 22.79 35 THR B CA 1
ATOM 1595 C C . THR B 1 40 ? 51.623 -0.211 3.590 1.00 21.62 35 THR B C 1
ATOM 1596 O O . THR B 1 40 ? 52.692 0.433 3.753 1.00 20.52 35 THR B O 1
ATOM 1600 N N . LEU B 1 41 ? 50.442 0.259 3.990 1.00 21.92 36 LEU B N 1
ATOM 1601 C CA . LEU B 1 41 ? 50.342 1.534 4.687 1.00 21.59 36 LEU B CA 1
ATOM 1602 C C . LEU B 1 41 ? 50.893 1.514 6.111 1.00 21.96 36 LEU B C 1
ATOM 1603 O O . LEU B 1 41 ? 51.218 2.566 6.651 1.00 21.61 36 LEU B O 1
ATOM 1608 N N . GLY B 1 42 ? 50.960 0.339 6.735 1.00 23.65 37 GLY B N 1
ATOM 1609 C CA . GLY B 1 42 ? 51.385 0.297 8.141 1.00 25.18 37 GLY B CA 1
ATOM 1610 C C . GLY B 1 42 ? 50.431 1.126 8.992 1.00 25.89 37 GLY B C 1
ATOM 1611 O O . GLY B 1 42 ? 49.218 0.952 8.907 1.00 27.34 37 GLY B O 1
ATOM 1612 N N . GLU B 1 43 ? 50.989 2.039 9.781 1.00 26.42 38 GLU B N 1
ATOM 1613 C CA . GLU B 1 43 ? 50.232 2.965 10.651 1.00 27.54 38 GLU B CA 1
ATOM 1614 C C . GLU B 1 43 ? 49.660 4.191 9.940 1.00 25.56 38 GLU B C 1
ATOM 1615 O O . GLU B 1 43 ? 48.987 5.053 10.553 1.00 28.30 38 GLU B O 1
ATOM 1621 N N . TYR B 1 44 ? 49.928 4.295 8.640 1.00 24.07 39 TYR B N 1
ATOM 1622 C CA . TYR B 1 44 ? 49.434 5.449 7.881 1.00 21.33 39 TYR B CA 1
ATOM 1623 C C . TYR B 1 44 ? 48.047 5.166 7.356 1.00 21.37 39 TYR B C 1
ATOM 1624 O O . TYR B 1 44 ? 47.639 4.020 7.263 1.00 22.96 39 TYR B O 1
ATOM 1633 N N . THR B 1 45 ? 47.340 6.243 7.043 1.00 21.07 40 THR B N 1
ATOM 1634 C CA . THR B 1 45 ? 45.958 6.168 6.568 1.00 21.16 40 THR B CA 1
ATOM 1635 C C . THR B 1 45 ? 45.872 6.975 5.296 1.00 19.81 40 THR B C 1
ATOM 1636 O O . THR B 1 45 ? 46.163 8.170 5.281 1.00 20.27 40 THR B O 1
ATOM 1640 N N . TYR B 1 46 ? 45.520 6.299 4.212 1.00 19.44 41 TYR B N 1
ATOM 1641 C CA . TYR B 1 46 ? 45.238 6.982 2.959 1.00 18.25 41 TYR B CA 1
ATOM 1642 C C . TYR B 1 46 ? 43.837 7.557 3.015 1.00 19.42 41 TYR B C 1
ATOM 1643 O O . TYR B 1 46 ? 42.875 6.901 3.482 1.00 21.34 41 TYR B O 1
ATOM 1652 N N . ASN B 1 47 ? 43.723 8.784 2.520 1.00 17.77 42 ASN B N 1
ATOM 1653 C CA . ASN B 1 47 ? 42.482 9.529 2.588 1.00 18.29 42 ASN B CA 1
ATOM 1654 C C . ASN B 1 47 ? 42.111 9.864 4.029 1.00 18.57 42 ASN B C 1
ATOM 1655 O O . ASN B 1 47 ? 40.924 9.945 4.380 1.00 20.23 42 ASN B O 1
ATOM 1669 N N . PRO B 1 49 ? 42.217 12.934 7.092 1.00 19.49 44 PRO B N 1
ATOM 1670 C CA . PRO B 1 49 ? 41.781 14.312 6.895 1.00 20.24 44 PRO B CA 1
ATOM 1671 C C . PRO B 1 49 ? 42.782 15.195 6.162 1.00 18.82 44 PRO B C 1
ATOM 1672 O O . PRO B 1 49 ? 42.363 16.080 5.404 1.00 19.82 44 PRO B O 1
ATOM 1676 N N . LEU B 1 50 ? 44.076 14.972 6.330 1.00 19.19 45 LEU B N 1
ATOM 1677 C CA . LEU B 1 50 ? 45.023 15.818 5.598 1.00 18.51 45 LEU B CA 1
ATOM 1678 C C . LEU B 1 50 ? 45.012 15.540 4.078 1.00 18.84 45 LEU B C 1
ATOM 1679 O O . LEU B 1 50 ? 45.036 16.467 3.260 1.00 17.68 45 LEU B O 1
ATOM 1684 N N . ASP B 1 51 ? 44.953 14.270 3.706 1.00 17.48 46 ASP B N 1
ATOM 1685 C CA . ASP B 1 51 ? 44.826 13.919 2.295 1.00 16.95 46 ASP B CA 1
ATOM 1686 C C . ASP B 1 51 ? 43.528 14.528 1.746 1.00 17.29 46 ASP B C 1
ATOM 1687 O O . ASP B 1 51 ? 43.499 15.030 0.627 1.00 16.38 46 ASP B O 1
ATOM 1692 N N . GLN B 1 52 ? 42.451 14.438 2.521 1.00 17.44 47 GLN B N 1
ATOM 1693 C CA . GLN B 1 52 ? 41.155 14.917 2.070 1.00 17.79 47 GLN B CA 1
ATOM 1694 C C . GLN B 1 52 ? 41.253 16.407 1.794 1.00 17.06 47 GLN B C 1
ATOM 1695 O O . GLN B 1 52 ? 40.649 16.889 0.841 1.00 17.90 47 GLN B O 1
ATOM 1701 N N . ALA B 1 53 ? 42.000 17.151 2.618 1.00 17.11 48 ALA B N 1
ATOM 1702 C CA . ALA B 1 53 ? 42.138 18.602 2.396 1.00 17.13 48 ALA B CA 1
ATOM 1703 C C . ALA B 1 53 ? 42.860 18.899 1.091 1.00 16.71 48 ALA B C 1
ATOM 1704 O O . ALA B 1 53 ? 42.430 19.756 0.307 1.00 16.61 48 ALA B O 1
ATOM 1706 N N . PHE B 1 54 ? 43.918 18.143 0.808 1.00 16.18 49 PHE B N 1
ATOM 1707 C CA . PHE B 1 54 ? 44.609 18.273 -0.483 1.00 14.81 49 PHE B CA 1
ATOM 1708 C C . PHE B 1 54 ? 43.710 17.890 -1.681 1.00 15.30 49 PHE B C 1
ATOM 1709 O O . PHE B 1 54 ? 43.574 18.674 -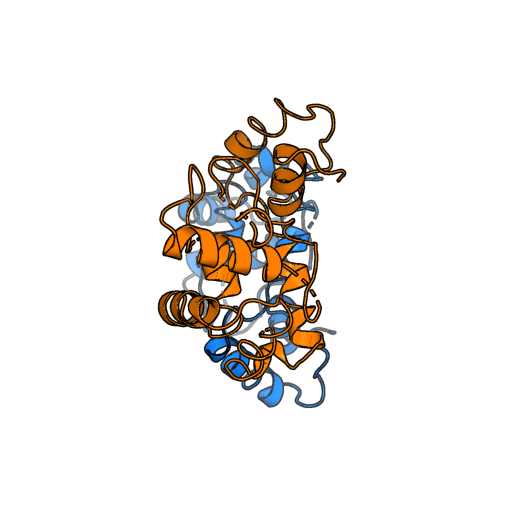2.648 1.00 14.16 49 PHE B O 1
ATOM 1717 N N . PHE B 1 55 ? 43.054 16.729 -1.605 1.00 15.05 50 PHE B N 1
ATOM 1718 C CA . PHE B 1 55 ? 42.211 16.318 -2.717 1.00 14.96 50 PHE B CA 1
ATOM 1719 C C . PHE B 1 55 ? 41.065 17.325 -2.915 1.00 15.54 50 PHE B C 1
ATOM 1720 O O . PHE B 1 55 ? 40.739 17.665 -4.060 1.00 15.97 50 PHE B O 1
ATOM 1728 N N A SER B 1 56 ? 40.452 17.777 -1.827 0.50 15.22 51 SER B N 1
ATOM 1729 N N B SER B 1 56 ? 40.465 17.768 -1.814 0.50 15.29 51 SER B N 1
ATOM 1730 C CA A SER B 1 56 ? 39.368 18.750 -1.958 0.50 15.62 51 SER B CA 1
ATOM 1731 C CA B SER B 1 56 ? 39.383 18.742 -1.893 0.50 15.82 51 SER B CA 1
ATOM 1732 C C A SER B 1 56 ? 39.828 20.035 -2.640 0.50 15.30 51 SER B C 1
ATOM 1733 C C B SER B 1 56 ? 39.822 20.022 -2.610 0.50 15.42 51 SER B C 1
ATOM 1734 O O A SER B 1 56 ? 39.140 20.545 -3.533 0.50 15.20 51 SER B O 1
ATOM 1735 O O B SER B 1 56 ? 39.115 20.511 -3.502 0.50 15.34 51 SER B O 1
ATOM 1740 N N . PHE B 1 57 ? 40.987 20.554 -2.229 1.00 15.13 52 PHE B N 1
ATOM 1741 C CA . PHE B 1 57 ? 41.435 21.868 -2.726 1.00 13.86 52 PHE B CA 1
ATOM 1742 C C . PHE B 1 57 ? 41.585 21.820 -4.246 1.00 14.92 52 PHE B C 1
ATOM 1743 O O . PHE B 1 57 ? 41.205 22.724 -4.954 1.00 14.45 52 PHE B O 1
ATOM 1751 N N . PHE B 1 58 ? 42.112 20.715 -4.737 1.00 14.02 53 PHE B N 1
ATOM 1752 C CA . PHE B 1 58 ? 42.414 20.599 -6.166 1.00 13.66 53 PHE B CA 1
ATOM 1753 C C . PHE B 1 58 ? 41.340 19.910 -6.970 1.00 15.43 53 PHE B C 1
ATOM 1754 O O . PHE B 1 58 ? 41.481 19.789 -8.168 1.00 17.39 53 PHE B O 1
ATOM 1762 N N . GLY B 1 59 ? 40.261 19.476 -6.320 1.00 15.61 54 GLY B N 1
ATOM 1763 C CA . GLY B 1 59 ? 39.171 18.811 -7.043 1.00 17.09 54 GLY B CA 1
ATOM 1764 C C . GLY B 1 59 ? 39.528 17.425 -7.559 1.00 17.79 54 GLY B C 1
ATOM 1765 O O . GLY B 1 59 ? 39.083 17.042 -8.645 1.00 20.51 54 GLY B O 1
ATOM 1766 N N . LEU B 1 60 ? 40.255 16.660 -6.755 1.00 17.90 55 LEU B N 1
ATOM 1767 C CA . LEU B 1 60 ? 40.687 15.316 -7.115 1.00 16.81 55 LEU B CA 1
ATOM 1768 C C . LEU B 1 60 ? 39.953 14.269 -6.293 1.00 18.04 55 LEU B C 1
ATOM 1769 O O . LEU B 1 60 ? 39.574 14.541 -5.145 1.00 19.30 55 LEU B O 1
ATOM 1774 N N . ASP B 1 61 ? 39.730 13.099 -6.898 1.00 17.70 56 ASP B N 1
ATOM 1775 C CA . ASP B 1 61 ? 39.023 11.997 -6.289 1.00 20.28 56 ASP B CA 1
ATOM 1776 C C . ASP B 1 61 ? 40.090 11.047 -5.784 1.00 20.09 56 ASP B C 1
ATOM 1777 O O . ASP B 1 61 ? 40.943 10.603 -6.564 1.00 20.47 56 ASP B O 1
ATOM 1782 N N . HIS B 1 62 ? 40.043 10.701 -4.489 1.00 20.24 57 HIS B N 1
ATOM 1783 C CA . HIS B 1 62 ? 41.074 9.844 -3.889 1.00 21.32 57 HIS B CA 1
ATOM 1784 C C . HIS B 1 62 ? 41.128 8.444 -4.530 1.00 21.49 57 HIS B C 1
ATOM 1785 O O . HIS B 1 62 ? 42.185 7.818 -4.574 1.00 20.50 57 HIS B O 1
ATOM 1792 N N . GLU B 1 63 ? 39.982 7.931 -4.996 1.00 22.37 58 GLU B N 1
ATOM 1793 C CA . GLU B 1 63 ? 39.974 6.592 -5.610 1.00 23.92 58 GLU B CA 1
ATOM 1794 C C . GLU B 1 63 ? 40.603 6.674 -6.993 1.00 23.19 58 GLU B C 1
ATOM 1795 O O . GLU B 1 63 ? 41.381 5.797 -7.372 1.00 23.39 58 GLU B O 1
ATOM 1801 N N . LYS B 1 64 ? 40.291 7.748 -7.729 1.00 21.44 59 LYS B N 1
ATOM 1802 C CA . LYS B 1 64 ? 40.910 7.915 -9.062 1.00 21.22 59 LYS B CA 1
ATOM 1803 C C . LYS B 1 64 ? 42.418 8.187 -8.956 1.00 20.20 59 LYS B C 1
ATOM 1804 O O . LYS B 1 64 ? 43.201 7.693 -9.782 1.00 19.44 59 LYS B O 1
ATOM 1810 N N . PHE B 1 65 ? 42.826 8.951 -7.945 1.00 18.44 60 PHE B N 1
ATOM 1811 C CA . PHE B 1 65 ? 44.242 9.237 -7.724 1.00 17.58 60 PHE B CA 1
ATOM 1812 C C . PHE B 1 65 ? 45.012 7.957 -7.424 1.00 18.20 60 PHE B C 1
ATOM 1813 O O . PHE B 1 65 ? 46.080 7.720 -8.008 1.00 18.74 60 PHE B O 1
ATOM 1821 N N . ALA B 1 66 ? 44.459 7.110 -6.567 1.00 19.71 61 ALA B N 1
ATOM 1822 C CA . ALA B 1 66 ? 45.104 5.835 -6.268 1.00 21.00 61 ALA B CA 1
ATOM 1823 C C . ALA B 1 66 ? 45.133 4.889 -7.473 1.00 22.03 61 ALA B C 1
ATOM 1824 O O . ALA B 1 66 ? 46.082 4.112 -7.606 1.00 23.30 61 ALA B O 1
ATOM 1826 N N . GLU B 1 67 ? 44.104 4.918 -8.324 1.00 22.27 62 GLU B N 1
ATOM 1827 C CA . GLU B 1 67 ? 44.161 4.121 -9.547 1.00 22.97 62 GLU B CA 1
ATOM 1828 C C . GLU B 1 67 ? 45.234 4.669 -10.472 1.00 22.32 62 GLU B C 1
ATOM 1829 O O . GLU B 1 67 ? 45.971 3.883 -11.089 1.00 23.59 62 GLU B O 1
ATOM 1835 N N . ALA B 1 68 ? 45.395 6.002 -10.507 1.00 21.13 63 ALA B N 1
ATOM 1836 C CA . ALA B 1 68 ? 46.314 6.650 -11.446 1.00 20.99 63 ALA B CA 1
ATOM 1837 C C . ALA B 1 68 ? 47.746 6.319 -11.155 1.00 20.46 63 ALA B C 1
ATOM 1838 O O . ALA B 1 68 ? 48.537 6.127 -12.085 1.00 21.11 63 ALA B O 1
ATOM 1840 N N . VAL B 1 69 ? 48.089 6.222 -9.873 1.00 21.29 64 VAL B N 1
ATOM 1841 C CA . VAL B 1 69 ? 49.512 5.883 -9.527 1.00 21.97 64 VAL B CA 1
ATOM 1842 C C . VAL B 1 69 ? 49.983 4.538 -10.090 1.00 23.07 64 VAL B C 1
ATOM 1843 O O . VAL B 1 69 ? 51.180 4.367 -10.362 1.00 23.84 64 VAL B O 1
ATOM 1847 N N . LYS B 1 70 ? 49.057 3.600 -10.254 1.00 23.65 65 LYS B N 1
ATOM 1848 C CA . LYS B 1 70 ? 49.384 2.216 -10.671 1.00 24.97 65 LYS B CA 1
ATOM 1849 C C . LYS B 1 70 ? 50.211 2.165 -11.954 1.00 25.86 65 LYS B C 1
ATOM 1850 O O . LYS B 1 70 ? 51.119 1.346 -12.076 1.00 27.24 65 LYS B O 1
ATOM 1856 N N . SER B 1 71 ? 49.876 3.036 -12.914 1.00 25.89 66 SER B N 1
ATOM 1857 C CA . SER B 1 71 ? 50.532 3.044 -14.226 1.00 25.35 66 SER B CA 1
ATOM 1858 C C . SER B 1 71 ? 51.484 4.240 -14.386 1.00 24.12 66 SER B C 1
ATOM 1859 O O . SER B 1 71 ? 52.007 4.468 -15.494 1.00 25.37 66 SER B O 1
ATOM 1862 N N . ARG B 1 72 ? 51.719 4.989 -13.295 1.00 21.81 67 ARG B N 1
ATOM 1863 C CA . ARG B 1 72 ? 52.475 6.235 -13.364 1.00 20.43 67 ARG B CA 1
ATOM 1864 C C . ARG B 1 72 ? 53.583 6.225 -12.352 1.00 19.62 67 ARG B C 1
ATOM 1865 O O . ARG B 1 72 ? 53.466 6.771 -11.244 1.00 20.65 67 ARG B O 1
ATOM 1873 N N . PRO B 1 73 ? 54.681 5.572 -12.712 1.00 20.37 68 PRO B N 1
ATOM 1874 C CA . PRO B 1 73 ? 55.715 5.341 -11.712 1.00 20.14 68 PRO B CA 1
ATOM 1875 C C . PRO B 1 73 ? 56.568 6.533 -11.300 1.00 19.38 68 PRO B C 1
ATOM 1876 O O . PRO B 1 73 ? 57.077 6.544 -10.178 1.00 19.64 68 PRO B O 1
ATOM 1880 N N . GLN B 1 74 ? 56.761 7.502 -12.197 1.00 19.27 69 GLN B N 1
ATOM 1881 C CA . GLN B 1 74 ? 57.546 8.683 -11.868 1.00 17.89 69 GLN B CA 1
ATOM 1882 C C . GLN B 1 74 ? 56.716 9.777 -11.215 1.00 17.75 69 GLN B C 1
ATOM 1883 O O . GLN B 1 74 ? 55.543 9.974 -11.581 1.00 17.53 69 GLN B O 1
ATOM 1889 N N . ASP B 1 75 ? 57.333 10.525 -10.308 1.00 16.88 70 ASP B N 1
ATOM 1890 C CA . ASP B 1 75 ? 56.683 11.765 -9.805 1.00 16.91 70 ASP B CA 1
ATOM 1891 C C . ASP B 1 75 ? 56.175 12.644 -10.945 1.00 18.02 70 ASP B C 1
ATOM 1892 O O . ASP B 1 75 ? 55.066 13.170 -10.870 1.00 17.59 70 ASP B O 1
ATOM 1897 N N A GLN B 1 76 ? 56.969 12.784 -12.009 0.50 18.58 71 GLN B N 1
ATOM 1898 N N B GLN B 1 76 ? 56.973 12.786 -12.011 0.50 18.52 71 GLN B N 1
ATOM 1899 C CA A GLN B 1 76 ? 56.563 13.636 -13.119 0.50 19.79 71 GLN B CA 1
ATOM 1900 C CA B GLN B 1 76 ? 56.566 13.619 -13.143 0.50 19.67 71 GLN B CA 1
ATOM 1901 C C A GLN B 1 76 ? 55.321 13.092 -13.831 0.50 19.49 71 GLN B C 1
ATOM 1902 C C B GLN B 1 76 ? 55.299 13.091 -13.802 0.50 19.37 71 GLN B C 1
ATOM 1903 O O A GLN B 1 76 ? 54.537 13.887 -14.358 0.50 20.49 71 GLN B O 1
ATOM 1904 O O B GLN B 1 76 ? 54.483 13.891 -14.268 0.50 20.27 71 GLN B O 1
ATOM 1915 N N . ASP B 1 77 ? 55.132 11.765 -13.834 1.00 19.38 72 ASP B N 1
ATOM 1916 C CA . ASP B 1 77 ? 53.936 11.138 -14.449 1.00 19.79 72 ASP B CA 1
ATOM 1917 C C . ASP B 1 77 ? 52.726 11.539 -13.615 1.00 18.17 72 ASP B C 1
ATOM 1918 O O . ASP B 1 77 ? 51.666 11.906 -14.150 1.00 19.01 72 ASP B O 1
ATOM 1931 N N . LEU B 1 79 ? 52.462 14.124 -11.517 1.00 16.52 74 LEU B N 1
ATOM 1932 C CA . LEU B 1 79 ? 52.268 15.589 -11.615 1.00 15.86 74 LEU B CA 1
ATOM 1933 C C . LEU B 1 79 ? 51.491 15.938 -12.898 1.00 16.95 74 LEU B C 1
ATOM 1934 O O . LEU B 1 79 ? 50.552 16.746 -12.875 1.00 17.02 74 LEU B O 1
ATOM 1939 N N . ALA B 1 80 ? 51.870 15.292 -14.008 1.00 17.07 75 ALA B N 1
ATOM 1940 C CA . ALA B 1 80 ? 51.140 15.495 -15.262 1.00 18.27 75 ALA B CA 1
ATOM 1941 C C . ALA B 1 80 ? 49.678 15.052 -15.152 1.00 18.47 75 ALA B C 1
ATOM 1942 O O . ALA B 1 80 ? 48.783 15.750 -15.686 1.00 19.34 75 ALA B O 1
ATOM 1944 N N . TRP B 1 81 ? 49.433 13.959 -14.421 1.00 16.74 76 TRP B N 1
ATOM 1945 C CA . TRP B 1 81 ? 48.071 13.472 -14.256 1.00 17.44 76 TRP B CA 1
ATOM 1946 C C . TRP B 1 81 ? 47.264 14.490 -13.424 1.00 16.95 76 TRP B C 1
ATOM 1947 O O . TRP B 1 81 ? 46.144 14.884 -13.803 1.00 17.87 76 TRP B O 1
ATOM 1958 N N . VAL B 1 82 ? 47.843 14.968 -12.315 1.00 15.86 77 VAL B N 1
ATOM 1959 C CA . VAL B 1 82 ? 47.161 15.970 -11.483 1.00 15.24 77 VAL B CA 1
ATOM 1960 C C . VAL B 1 82 ? 46.850 17.217 -12.328 1.00 15.51 77 VAL B C 1
ATOM 1961 O O . VAL B 1 82 ? 45.725 17.718 -12.307 1.00 16.08 77 VAL B O 1
ATOM 1965 N N . HIS B 1 83 ? 47.824 17.686 -13.109 1.00 15.99 78 HIS B N 1
ATOM 1966 C CA . HIS B 1 83 ? 47.561 18.857 -13.958 1.00 17.10 78 HIS B CA 1
ATOM 1967 C C . HIS B 1 83 ? 46.400 18.602 -14.917 1.00 17.93 78 HIS B C 1
ATOM 1968 O O . HIS B 1 83 ? 45.565 19.497 -15.119 1.00 19.29 78 HIS B O 1
ATOM 1975 N N A SER B 1 84 ? 46.352 17.412 -15.516 0.50 18.81 79 SER B N 1
ATOM 1976 N N B SER B 1 84 ? 46.342 17.399 -15.494 0.50 18.29 79 SER B N 1
ATOM 1977 C CA A SER B 1 84 ? 45.269 17.065 -16.442 0.50 20.12 79 SER B CA 1
ATOM 1978 C CA B SER B 1 84 ? 45.286 17.032 -16.449 0.50 19.12 79 SER B CA 1
ATOM 1979 C C A SER B 1 84 ? 43.895 17.082 -15.774 0.50 20.06 79 SER B C 1
ATOM 1980 C C B SER B 1 84 ? 43.899 16.875 -15.823 0.50 19.53 79 SER B C 1
ATOM 1981 O O A SER B 1 84 ? 42.897 17.452 -16.416 0.50 21.01 79 SER B O 1
ATOM 1982 O O B SER B 1 84 ? 42.891 16.900 -16.547 0.50 20.41 79 SER B O 1
ATOM 1987 N N . GLN B 1 85 ? 43.866 16.677 -14.500 1.00 19.46 80 GLN B N 1
ATOM 1988 C CA . GLN B 1 85 ? 42.639 16.536 -13.732 1.00 20.05 80 GLN B CA 1
ATOM 1989 C C . GLN B 1 85 ? 42.206 17.790 -13.026 1.00 20.41 80 GLN B C 1
ATOM 1990 O O . GLN B 1 85 ? 41.045 17.877 -12.620 1.00 22.62 80 GLN B O 1
ATOM 1996 N N . SER B 1 86 ? 43.106 18.765 -12.892 1.00 17.58 81 SER B N 1
ATOM 1997 C CA . SER B 1 86 ? 42.870 19.886 -11.983 1.00 16.84 81 SER B CA 1
ATOM 1998 C C . SER B 1 86 ? 43.395 21.191 -12.565 1.00 16.66 81 SER B C 1
ATOM 1999 O O . SER B 1 86 ? 44.577 21.551 -12.427 1.00 17.24 81 SER B O 1
ATOM 2002 N N . PRO B 1 87 ? 42.507 21.959 -13.179 1.00 18.32 82 PRO B N 1
ATOM 2003 C CA . PRO B 1 87 ? 42.893 23.277 -13.628 1.00 18.31 82 PRO B CA 1
ATOM 2004 C C . PRO B 1 87 ? 43.469 24.127 -12.497 1.00 18.16 82 PRO B C 1
ATOM 2005 O O . PRO B 1 87 ? 44.431 24.897 -12.706 1.00 18.38 82 PRO B O 1
ATOM 2009 N N . ARG B 1 88 ? 42.907 23.997 -11.289 1.00 17.10 83 ARG B N 1
ATOM 2010 C CA . ARG B 1 88 ? 43.427 24.832 -10.184 1.00 15.32 83 ARG B CA 1
ATOM 2011 C C . ARG B 1 88 ? 44.908 24.546 -9.889 1.00 15.31 83 ARG B C 1
ATOM 2012 O O . ARG B 1 88 ? 45.668 25.459 -9.538 1.00 15.29 83 ARG B O 1
ATOM 2020 N N . SER B 1 89 ? 45.304 23.282 -10.032 1.00 15.01 84 SER B N 1
ATOM 2021 C CA . SER B 1 89 ? 46.690 22.868 -9.789 1.00 14.53 84 SER B CA 1
ATOM 2022 C C . SER B 1 89 ? 47.688 23.506 -10.777 1.00 14.33 84 SER B C 1
ATOM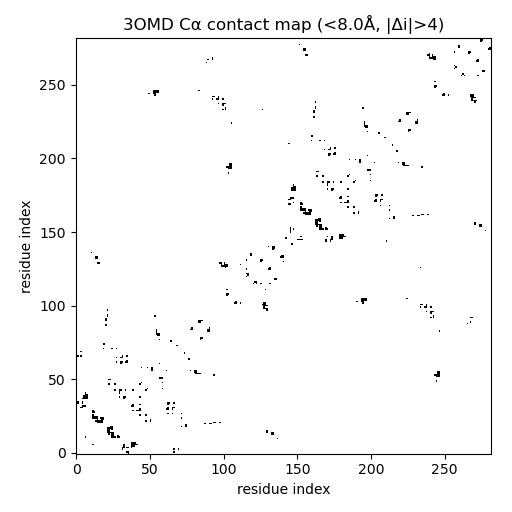 2023 O O . SER B 1 89 ? 48.899 23.551 -10.515 1.00 15.85 84 SER B O 1
ATOM 2026 N N . LYS B 1 90 ? 47.179 24.001 -11.901 1.00 15.45 85 LYS B N 1
ATOM 2027 C CA . LYS B 1 90 ? 48.025 24.606 -12.947 1.00 16.34 85 LYS B CA 1
ATOM 2028 C C . LYS B 1 90 ? 48.184 26.100 -12.712 1.00 16.33 85 LYS B C 1
ATOM 2029 O O . LYS B 1 90 ? 48.822 26.806 -13.511 1.00 18.40 85 LYS B O 1
ATOM 2035 N N . ASN B 1 91 ? 47.602 26.606 -11.626 1.00 15.68 86 ASN B N 1
ATOM 2036 C CA . ASN B 1 91 ? 47.726 28.018 -11.319 1.00 15.55 86 ASN B CA 1
ATOM 2037 C C . ASN B 1 91 ? 48.677 28.188 -10.119 1.00 15.09 86 ASN B C 1
ATOM 2038 O O . ASN B 1 91 ? 48.304 27.843 -9.013 1.00 14.89 86 ASN B O 1
ATOM 2043 N N . PRO B 1 92 ? 49.907 28.677 -10.349 1.00 14.64 87 PRO B N 1
ATOM 2044 C CA . PRO B 1 92 ? 50.886 28.708 -9.253 1.00 14.87 87 PRO B CA 1
ATOM 2045 C C . PRO B 1 92 ? 50.435 29.540 -8.068 1.00 15.99 87 PRO B C 1
ATOM 2046 O O . PRO B 1 92 ? 50.830 29.226 -6.940 1.00 15.90 87 PRO B O 1
ATOM 2050 N N . LYS B 1 93 ? 49.616 30.575 -8.301 1.00 15.97 88 LYS B N 1
ATOM 2051 C CA . LYS B 1 93 ? 49.118 31.390 -7.187 1.00 16.24 88 LYS B CA 1
ATOM 2052 C C . LYS B 1 93 ? 48.151 30.587 -6.327 1.00 15.97 88 LYS B C 1
ATOM 2053 O O . LYS B 1 93 ? 48.141 30.714 -5.101 1.00 15.35 88 LYS B O 1
ATOM 2059 N N . GLU B 1 94 ? 47.321 29.762 -6.964 1.00 14.75 89 GLU B N 1
ATOM 2060 C CA . GLU B 1 94 ? 46.407 28.878 -6.212 1.00 14.24 89 GLU B CA 1
ATOM 2061 C C . GLU B 1 94 ? 47.173 27.790 -5.452 1.00 14.49 89 GLU B C 1
ATOM 2062 O O . GLU B 1 94 ? 46.836 27.485 -4.296 1.00 14.94 89 GLU B O 1
ATOM 2068 N N . VAL B 1 95 ? 48.239 27.253 -6.058 1.00 14.06 90 VAL B N 1
ATOM 2069 C CA . VAL B 1 95 ? 49.084 26.287 -5.339 1.00 14.12 90 VAL B CA 1
ATOM 2070 C C . VAL B 1 95 ? 49.706 26.962 -4.120 1.00 14.81 90 VAL B C 1
ATOM 2071 O O . VAL B 1 95 ? 49.709 26.375 -3.025 1.00 14.73 90 VAL B O 1
ATOM 2075 N N . GLU B 1 96 ? 50.150 28.215 -4.271 1.00 13.93 91 GLU B N 1
ATOM 2076 C CA . GLU B 1 96 ? 50.715 28.938 -3.107 1.00 14.89 91 GLU B CA 1
ATOM 2077 C C . GLU B 1 96 ? 49.646 29.181 -2.041 1.00 15.04 91 GLU B C 1
ATOM 2078 O O . GLU B 1 96 ? 49.957 29.119 -0.837 1.00 15.65 91 GLU B O 1
ATOM 2084 N N A SER B 1 97 ? 48.398 29.469 -2.448 0.50 14.64 92 SER B N 1
ATOM 2085 N N B SER B 1 97 ? 48.415 29.466 -2.484 0.50 15.45 92 SER B N 1
ATOM 2086 C CA A SER B 1 97 ? 47.321 29.655 -1.450 0.50 14.71 92 SER B CA 1
ATOM 2087 C CA B SER B 1 97 ? 47.288 29.655 -1.572 0.50 16.52 92 SER B CA 1
ATOM 2088 C C A SER B 1 97 ? 47.079 28.353 -0.679 0.50 13.88 92 SER B C 1
ATOM 2089 C C B SER B 1 97 ? 47.072 28.384 -0.728 0.50 14.87 92 SER B C 1
ATOM 2090 O O A SER B 1 97 ? 46.871 28.374 0.543 0.50 14.74 92 SER B O 1
ATOM 2091 O O B SER B 1 97 ? 46.908 28.460 0.498 0.50 15.92 92 SER B O 1
ATOM 2096 N N . PHE B 1 98 ? 47.066 27.219 -1.378 1.00 13.69 93 PHE B N 1
ATOM 2097 C CA . PHE B 1 98 ? 46.948 25.963 -0.690 1.00 13.26 93 PHE B CA 1
ATOM 2098 C C . PHE B 1 98 ? 48.113 25.815 0.306 1.00 12.68 93 PHE B C 1
ATOM 2099 O O . PHE B 1 98 ? 47.894 25.466 1.480 1.00 13.72 93 PHE B O 1
ATOM 2107 N N . ASN B 1 99 ? 49.349 26.015 -0.175 1.00 12.70 94 ASN B N 1
ATOM 2108 C CA . ASN B 1 99 ? 50.508 25.805 0.702 1.00 12.55 94 ASN B CA 1
ATOM 2109 C C . ASN B 1 99 ? 50.434 26.663 1.959 1.00 13.17 94 ASN B C 1
ATOM 2110 O O . ASN B 1 99 ? 50.777 26.201 3.055 1.00 14.17 94 ASN B O 1
ATOM 2115 N N . ARG B 1 100 ? 50.033 27.920 1.793 1.00 13.80 95 ARG B N 1
ATOM 2116 C CA . ARG B 1 100 ? 49.990 28.850 2.939 1.00 14.14 95 ARG B CA 1
ATOM 2117 C C . ARG B 1 100 ? 49.002 28.345 3.985 1.00 14.65 95 ARG B C 1
ATOM 2118 O O . ARG B 1 100 ? 49.312 28.326 5.170 1.00 15.89 95 ARG B O 1
ATOM 2126 N N . GLU B 1 101 ? 47.833 27.887 3.552 1.00 13.57 96 GLU B N 1
ATOM 2127 C CA . GLU B 1 101 ? 46.864 27.435 4.530 1.00 15.01 96 GLU B CA 1
ATOM 2128 C C . GLU B 1 101 ? 47.304 26.093 5.130 1.00 14.29 96 GLU B C 1
ATOM 2129 O O . GLU B 1 101 ? 47.200 25.880 6.341 1.00 15.49 96 GLU B O 1
ATOM 2135 N N . TYR B 1 102 ? 47.799 25.188 4.278 1.00 12.90 97 TYR B N 1
ATOM 2136 C CA . TYR B 1 102 ? 48.273 23.869 4.736 1.00 13.05 97 TYR B CA 1
ATOM 2137 C C . TYR B 1 102 ? 49.359 23.999 5.797 1.00 13.25 97 TYR B C 1
ATOM 2138 O O . TYR B 1 102 ? 49.311 23.319 6.827 1.00 14.17 97 TYR B O 1
ATOM 2147 N N . GLU B 1 103 ? 50.321 24.893 5.554 1.00 12.71 98 GLU B N 1
ATOM 2148 C CA . GLU B 1 103 ? 51.440 25.065 6.478 1.00 13.69 98 GLU B CA 1
ATOM 2149 C C . GLU B 1 103 ? 51.016 25.770 7.754 1.00 14.01 98 GLU B C 1
ATOM 2150 O O . GLU B 1 103 ? 51.724 25.722 8.758 1.00 16.62 98 GLU B O 1
ATOM 2156 N N A SER B 1 104 ? 49.860 26.434 7.709 0.50 15.62 99 SER B N 1
ATOM 2157 N N B SER B 1 104 ? 49.862 26.431 7.722 0.50 15.59 99 SER B N 1
ATOM 2158 C CA A SER B 1 104 ? 49.332 27.140 8.892 0.50 14.87 99 SER B CA 1
ATOM 2159 C CA B SER B 1 104 ? 49.368 27.127 8.923 0.50 14.77 99 SER B CA 1
ATOM 2160 C C A SER B 1 104 ? 48.406 26.307 9.740 0.50 14.22 99 SER B C 1
ATOM 2161 C C B SER B 1 104 ? 48.533 26.228 9.822 0.50 14.23 99 SER B C 1
ATOM 2162 O O A SER B 1 104 ? 47.981 26.782 10.797 0.50 14.28 99 SER B O 1
ATOM 2163 O O B SER B 1 104 ? 48.342 26.544 11.007 0.50 14.38 99 SER B O 1
ATOM 2168 N N . ARG B 1 105 ? 48.048 25.107 9.274 1.00 14.07 100 ARG B N 1
ATOM 2169 C CA . ARG B 1 105 ? 47.046 24.299 9.993 1.00 14.10 100 ARG B CA 1
ATOM 2170 C C . ARG B 1 105 ? 47.593 23.910 11.367 1.00 14.99 100 ARG B C 1
ATOM 2171 O O . ARG B 1 105 ? 48.705 23.353 11.503 1.00 14.50 100 ARG B O 1
ATOM 2179 N N A SER B 1 106 ? 46.801 24.180 12.396 0.50 14.52 101 SER B N 1
ATOM 2180 N N B SER B 1 106 ? 46.807 24.211 12.395 0.50 14.63 101 SER B N 1
ATOM 2181 C CA A SER B 1 106 ? 47.204 23.877 13.774 0.50 15.33 101 SER B CA 1
ATOM 2182 C CA B SER B 1 106 ? 47.190 23.931 13.786 0.50 15.52 101 SER B CA 1
ATOM 2183 C C A SER B 1 106 ? 46.011 23.290 14.518 0.50 15.07 101 SER B C 1
ATOM 2184 C C B SER B 1 106 ? 46.047 23.159 14.451 0.50 15.15 101 SER B C 1
ATOM 2185 O O A SER B 1 106 ? 44.867 23.467 14.087 0.50 15.48 101 SER B O 1
ATOM 2186 O O B SER B 1 106 ? 44.979 23.021 13.864 0.50 16.06 101 SER B O 1
ATOM 2191 N N . PRO B 1 107 ? 46.257 22.665 15.677 1.00 15.70 102 PRO B N 1
ATOM 2192 C CA . PRO B 1 107 ? 45.164 21.944 16.367 1.00 16.39 102 PRO B CA 1
ATOM 2193 C C . PRO B 1 107 ? 43.926 22.815 16.531 1.00 15.51 102 PRO B C 1
ATOM 2194 O O . PRO B 1 107 ? 44.019 23.954 17.019 1.00 16.72 102 PRO B O 1
ATOM 2198 N N A ASP B 1 108 ? 42.771 22.324 16.095 0.50 15.18 103 ASP B N 1
ATOM 2199 N N B ASP B 1 108 ? 42.788 22.243 16.119 0.50 16.44 103 ASP B N 1
ATOM 2200 C CA A ASP B 1 108 ? 41.600 23.206 15.981 0.50 15.61 103 ASP B CA 1
ATOM 2201 C CA B ASP B 1 108 ? 41.475 22.907 15.991 0.50 18.14 103 ASP B CA 1
ATOM 2202 C C A ASP B 1 108 ? 40.767 23.326 17.267 0.50 15.48 103 ASP B C 1
ATOM 2203 C C B ASP B 1 108 ? 40.784 23.314 17.273 0.50 16.96 103 ASP B C 1
ATOM 2204 O O A ASP B 1 108 ? 39.690 23.937 17.247 0.50 16.68 103 ASP B O 1
ATOM 2205 O O B ASP B 1 108 ? 39.805 24.066 17.256 0.50 17.90 103 ASP B O 1
ATOM 2214 N N . SER B 1 109 ? 41.268 22.780 18.380 1.00 16.08 104 SER B N 1
ATOM 2215 C CA . SER B 1 109 ? 40.563 22.871 19.651 1.00 16.00 104 SER B CA 1
ATOM 2216 C C . SER B 1 109 ? 41.575 22.672 20.767 1.00 15.38 104 SER B C 1
ATOM 2217 O O . SER B 1 109 ? 42.645 22.088 20.530 1.00 16.00 104 SER B O 1
ATOM 2220 N N . PRO B 1 110 ? 41.216 23.101 21.996 1.00 16.07 105 PRO B N 1
ATOM 2221 C CA . PRO B 1 110 ? 42.169 22.851 23.096 1.00 16.79 105 PRO B CA 1
ATOM 2222 C C . PRO B 1 110 ? 42.447 21.361 23.353 1.00 16.26 105 PRO B C 1
ATOM 2223 O O . PRO B 1 110 ? 43.540 21.014 23.766 1.00 16.21 105 PRO B O 1
ATOM 2227 N N A GLU B 1 111 ? 41.443 20.510 23.151 0.50 16.42 106 GLU B N 1
ATOM 2228 N N B GLU B 1 111 ? 41.444 20.503 23.156 0.50 16.61 106 GLU B N 1
ATOM 2229 C CA A GLU B 1 111 ? 41.627 19.061 23.295 0.50 16.95 106 GLU B CA 1
ATOM 2230 C CA B GLU B 1 111 ? 41.641 19.054 23.322 0.50 17.33 106 GLU B CA 1
ATOM 2231 C C A GLU B 1 111 ? 42.702 18.581 22.334 0.50 16.60 106 GLU B C 1
ATOM 2232 C C B GLU B 1 111 ? 42.690 18.556 22.329 0.50 16.82 106 GLU B C 1
ATOM 2233 O O A GLU B 1 111 ? 43.618 17.842 22.716 0.50 15.99 106 GLU B O 1
ATOM 2234 O O B GLU B 1 111 ? 43.595 17.793 22.694 0.50 16.31 106 GLU B O 1
ATOM 2245 N N . LYS B 1 112 ? 42.603 19.016 21.078 1.00 15.74 107 LYS B N 1
ATOM 2246 C CA . LYS B 1 112 ? 43.599 18.594 20.091 1.00 15.61 107 LYS B CA 1
ATOM 2247 C C . LYS B 1 112 ? 44.951 19.266 20.393 1.00 14.11 107 LYS B C 1
ATOM 2248 O O . LYS B 1 112 ? 45.973 18.671 20.129 1.00 14.90 107 LYS B O 1
ATOM 2254 N N . TRP B 1 113 ? 44.950 20.487 20.942 1.00 14.61 108 TRP B N 1
ATOM 2255 C CA . TRP B 1 113 ? 46.190 21.149 21.338 1.00 13.96 108 TRP B CA 1
ATOM 2256 C C . TRP B 1 113 ? 46.889 20.356 22.447 1.00 14.90 108 TRP B C 1
ATOM 2257 O O . TRP B 1 113 ? 48.102 20.167 22.397 1.00 15.09 108 TRP B O 1
ATOM 2268 N N . ASP B 1 114 ? 46.133 19.887 23.442 1.00 14.72 109 ASP B N 1
ATOM 2269 C CA . ASP B 1 114 ? 46.711 19.042 24.489 1.00 15.43 109 ASP B CA 1
ATOM 2270 C C . ASP B 1 114 ? 47.375 17.808 23.884 1.00 15.52 109 ASP B C 1
ATOM 2271 O O . ASP B 1 114 ? 48.477 17.405 24.278 1.00 15.70 109 ASP B O 1
ATOM 2276 N N . TYR B 1 115 ? 46.696 17.163 22.925 1.00 15.63 110 TYR B N 1
ATOM 2277 C CA . TYR B 1 115 ? 47.301 16.021 22.263 1.00 15.70 110 TYR B CA 1
ATOM 2278 C C . TYR B 1 115 ? 48.592 16.397 21.520 1.00 15.64 110 TYR B C 1
ATOM 2279 O O . TYR B 1 115 ? 49.608 15.729 21.615 1.00 16.67 110 TYR B O 1
ATOM 2288 N N . PHE B 1 116 ? 48.531 17.480 20.755 1.00 15.27 111 PHE B N 1
ATOM 2289 C CA . PHE B 1 116 ? 49.689 17.935 19.984 1.00 15.33 111 PHE B CA 1
ATOM 2290 C C . PHE B 1 116 ? 50.859 18.199 20.939 1.00 16.61 111 PHE B C 1
ATOM 2291 O O . PHE B 1 116 ? 51.978 17.780 20.670 1.00 16.85 111 PHE B O 1
ATOM 2299 N N . ARG B 1 117 ? 50.597 18.870 22.061 1.00 16.97 112 ARG B N 1
ATOM 2300 C CA . ARG B 1 117 ? 51.663 19.137 23.021 1.00 17.77 112 ARG B CA 1
ATOM 2301 C C . ARG B 1 117 ? 52.252 17.848 23.587 1.00 18.63 112 ARG B C 1
ATOM 2302 O O . ARG B 1 117 ? 53.440 17.806 23.845 1.00 18.86 112 ARG B O 1
ATOM 2310 N N A SER B 1 118 ? 51.416 16.823 23.785 0.50 18.09 113 SER B N 1
ATOM 2311 N N B SER B 1 118 ? 51.412 16.829 23.799 0.50 18.70 113 SER B N 1
ATOM 2312 C CA A SER B 1 118 ? 51.897 15.548 24.322 0.50 19.21 113 SER B CA 1
ATOM 2313 C CA B SER B 1 118 ? 51.887 15.542 24.311 0.50 20.37 113 SER B CA 1
ATOM 2314 C C A SER B 1 118 ? 52.888 14.899 23.357 0.50 19.91 113 SER B C 1
ATOM 2315 C C B SER B 1 118 ? 52.908 14.937 23.355 0.50 20.52 113 SER B C 1
ATOM 2316 O O A SER B 1 118 ? 53.913 14.354 23.778 0.50 20.42 113 SER B O 1
ATOM 2317 O O B SER B 1 118 ? 53.965 14.455 23.780 0.50 20.88 113 SER B O 1
ATOM 2322 N N . VAL B 1 119 ? 52.614 15.003 22.059 1.00 19.33 114 VAL B N 1
ATOM 2323 C CA . VAL B 1 119 ? 53.527 14.487 21.042 1.00 20.23 114 VAL B CA 1
ATOM 2324 C C . VAL B 1 119 ? 54.791 15.343 20.970 1.00 20.57 114 VAL B C 1
ATOM 2325 O O . VAL B 1 119 ? 55.906 14.804 20.978 1.00 22.31 114 VAL B O 1
ATOM 2329 N N . ARG B 1 120 ? 54.627 16.663 20.895 1.00 21.01 115 ARG B N 1
ATOM 2330 C CA . ARG B 1 120 ? 55.756 17.579 20.852 1.00 21.68 115 ARG B CA 1
ATOM 2331 C C . ARG B 1 120 ? 56.673 17.381 22.074 1.00 23.95 115 ARG B C 1
ATOM 2332 O O . ARG B 1 120 ? 57.895 17.355 21.926 1.00 24.95 115 ARG B O 1
ATOM 2340 N N A ASP B 1 121 ? 56.076 17.201 23.255 0.50 23.35 116 ASP B N 1
ATOM 2341 N N B ASP B 1 121 ? 56.089 17.228 23.263 0.50 24.02 116 ASP B N 1
ATOM 2342 C CA A ASP B 1 121 ? 56.824 17.060 24.520 0.50 25.38 116 ASP B CA 1
ATOM 2343 C CA B ASP B 1 121 ? 56.890 17.070 24.484 0.50 26.53 116 ASP B CA 1
ATOM 2344 C C A ASP B 1 121 ? 57.716 15.821 24.556 0.50 27.08 116 ASP B C 1
ATOM 2345 C C B ASP B 1 121 ? 57.852 15.905 24.332 0.50 27.73 116 ASP B C 1
ATOM 2346 O O A ASP B 1 121 ? 58.709 15.792 25.287 0.50 28.26 116 ASP B O 1
ATOM 2347 O O B ASP B 1 121 ? 59.027 16.014 24.689 0.50 28.74 116 ASP B O 1
ATOM 2356 N N . SER B 1 122 ? 57.348 14.803 23.779 1.00 27.11 117 SER B N 1
ATOM 2357 C CA . SER B 1 122 ? 58.143 13.571 23.667 1.00 30.39 117 SER B CA 1
ATOM 2358 C C . SER B 1 122 ? 59.298 13.710 22.699 1.00 31.06 117 SER B C 1
ATOM 2359 O O . SER B 1 122 ? 60.337 13.059 22.859 1.00 34.70 117 SER B O 1
ATOM 2362 N N . LEU B 1 123 ? 59.135 14.554 21.696 1.00 29.18 118 LEU B N 1
ATOM 2363 C CA . LEU B 1 123 ? 60.117 14.692 20.651 1.00 30.02 118 LEU B CA 1
ATOM 2364 C C . LEU B 1 123 ? 61.094 15.845 20.874 1.00 31.35 118 LEU B C 1
ATOM 2365 O O . LEU B 1 123 ? 62.311 15.671 20.677 1.00 34.10 118 LEU B O 1
ATOM 2370 N N . ALA B 1 124 ? 60.568 17.013 21.246 1.00 31.00 119 ALA B N 1
ATOM 2371 C CA . ALA B 1 124 ? 61.366 18.235 21.370 1.00 31.57 119 ALA B CA 1
ATOM 2372 C C . ALA B 1 124 ? 60.653 19.202 22.311 1.00 30.32 119 ALA B C 1
ATOM 2373 O O . ALA B 1 124 ? 60.069 20.202 21.875 1.00 29.00 119 ALA B O 1
ATOM 2375 N N . PRO B 1 125 ? 60.714 18.917 23.617 1.00 31.35 120 PRO B N 1
ATOM 2376 C CA . PRO B 1 125 ? 59.916 19.661 24.592 1.00 30.90 120 PRO B CA 1
ATOM 2377 C C . PRO B 1 125 ? 60.179 21.166 24.599 1.00 31.55 120 PRO B C 1
ATOM 2378 O O . PRO B 1 125 ? 59.251 21.952 24.845 1.00 30.45 120 PRO B O 1
ATOM 2382 N N . GLY B 1 126 ? 61.413 21.557 24.315 1.00 33.05 121 GLY B N 1
ATOM 2383 C CA . GLY B 1 126 ? 61.745 22.958 24.148 1.00 36.74 121 GLY B CA 1
ATOM 2384 C C . GLY B 1 126 ? 61.236 23.697 22.920 1.00 37.02 121 GLY B C 1
ATOM 2385 O O . GLY B 1 126 ? 61.362 24.920 22.852 1.00 38.74 121 GLY B O 1
ATOM 2386 N N . ARG B 1 127 ? 60.645 22.983 21.961 1.00 36.14 122 ARG B N 1
ATOM 2387 C CA . ARG B 1 127 ? 60.286 23.594 20.664 1.00 35.76 122 ARG B CA 1
ATOM 2388 C C . ARG B 1 127 ? 58.862 24.156 20.657 1.00 34.84 122 ARG B C 1
ATOM 2389 O O . ARG B 1 127 ? 58.005 23.742 19.890 1.00 32.40 122 ARG B O 1
ATOM 2397 N N . THR B 1 128 ? 58.620 25.127 21.516 1.00 35.02 123 THR B N 1
ATOM 2398 C CA . THR B 1 128 ? 57.291 25.730 21.716 1.00 34.97 123 THR B CA 1
ATOM 2399 C C . THR B 1 128 ? 56.835 26.623 20.549 1.00 34.72 123 THR B C 1
ATOM 2400 O O . THR B 1 128 ? 55.664 27.053 20.454 1.00 35.35 123 THR B O 1
ATOM 2404 N N . ASP B 1 129 ? 57.769 26.879 19.647 1.00 34.20 124 ASP B N 1
ATOM 2405 C CA . ASP B 1 129 ? 57.499 27.624 18.422 1.00 33.56 124 ASP B CA 1
ATOM 2406 C C . ASP B 1 129 ? 56.810 26.740 17.385 1.00 29.88 124 ASP B C 1
ATOM 2407 O O . ASP B 1 129 ? 56.262 27.251 16.390 1.00 30.99 124 ASP B O 1
ATOM 2412 N N . ILE B 1 130 ? 56.854 25.420 17.595 1.00 26.20 125 ILE B N 1
ATOM 2413 C CA . ILE B 1 130 ? 56.276 24.467 16.613 1.00 22.95 125 ILE B CA 1
ATOM 2414 C C . ILE B 1 130 ? 54.816 24.290 16.997 1.00 21.19 125 ILE B C 1
ATOM 2415 O O . ILE B 1 130 ? 54.499 23.657 18.019 1.00 21.37 125 ILE B O 1
ATOM 2420 N N . THR B 1 131 ? 53.932 24.902 16.230 1.00 19.96 126 THR B N 1
ATOM 2421 C CA . THR B 1 131 ? 52.514 24.937 16.574 1.00 20.80 126 THR B CA 1
ATOM 2422 C C . THR B 1 131 ? 51.690 24.343 15.454 1.00 18.36 126 THR B C 1
ATOM 2423 O O . THR B 1 131 ? 50.486 24.208 15.591 1.00 20.87 126 THR B O 1
ATOM 2427 N N . THR B 1 132 ? 52.324 23.984 14.336 1.00 16.85 127 THR B N 1
ATOM 2428 C CA . THR B 1 132 ? 51.581 23.502 13.185 1.00 15.76 127 THR B CA 1
ATOM 2429 C C . THR B 1 132 ? 51.758 22.006 12.976 1.00 14.93 127 THR B C 1
ATOM 2430 O O . THR B 1 132 ? 52.827 21.431 13.261 1.00 15.47 127 THR B O 1
ATOM 2434 N N . TRP B 1 133 ? 50.709 21.404 12.442 1.00 13.54 128 TRP B N 1
ATOM 2435 C CA . TRP B 1 133 ? 50.711 19.962 12.216 1.00 14.26 128 TRP B CA 1
ATOM 2436 C C . TRP B 1 133 ? 51.826 19.529 11.279 1.00 15.85 128 TRP B C 1
ATOM 2437 O O . TRP B 1 133 ? 52.478 18.523 11.534 1.00 15.85 128 TRP B O 1
ATOM 2448 N N . VAL B 1 134 ? 52.063 20.260 10.196 1.00 15.38 129 VAL B N 1
ATOM 2449 C CA . VAL B 1 134 ? 53.055 19.761 9.226 1.00 17.20 129 VAL B CA 1
ATOM 2450 C C . VAL B 1 134 ? 54.480 19.805 9.789 1.00 17.12 129 VAL B C 1
ATOM 2451 O O . VAL B 1 134 ? 55.297 18.952 9.450 1.00 17.91 129 VAL B O 1
ATOM 2455 N N . LYS B 1 135 ? 54.792 20.764 10.670 1.00 17.30 130 LYS B N 1
ATOM 2456 C CA . LYS B 1 135 ? 56.117 20.766 11.305 1.00 18.40 130 LYS B CA 1
ATOM 2457 C C . LYS B 1 135 ? 56.248 19.635 12.331 1.00 18.46 130 LYS B C 1
ATOM 2458 O O . LYS B 1 135 ? 57.272 18.966 12.422 1.00 18.54 130 LYS B O 1
ATOM 2464 N N . LEU B 1 136 ? 55.202 19.425 13.111 1.00 17.31 131 LEU B N 1
ATOM 2465 C CA . LEU B 1 136 ? 55.165 18.267 14.017 1.00 18.68 131 LEU B CA 1
ATOM 2466 C C . LEU B 1 136 ? 55.360 16.914 13.262 1.00 17.97 131 LEU B C 1
ATOM 2467 O O . LEU B 1 136 ? 56.090 16.031 13.739 1.00 19.13 131 LEU B O 1
ATOM 2472 N N . LEU B 1 137 ? 54.740 16.759 12.093 1.00 16.87 132 LEU B N 1
ATOM 2473 C CA . LEU B 1 137 ? 54.903 15.532 11.285 1.00 17.60 132 LEU B CA 1
ATOM 2474 C C . LEU B 1 137 ? 56.368 15.331 10.894 1.00 18.85 132 LEU B C 1
ATOM 2475 O O . LEU B 1 137 ? 56.907 14.224 11.021 1.00 18.99 132 LEU B O 1
ATOM 2480 N N . ASP B 1 138 ? 57.039 16.384 10.447 1.00 17.92 133 ASP B N 1
ATOM 2481 C CA . ASP B 1 138 ? 58.427 16.191 10.062 1.00 19.71 133 ASP B CA 1
ATOM 2482 C C . ASP B 1 138 ? 59.284 15.885 11.294 1.00 20.06 133 ASP B C 1
ATOM 2483 O O . ASP B 1 138 ? 60.191 15.055 11.239 1.00 20.98 133 ASP B O 1
ATOM 2488 N N . LEU B 1 139 ? 58.949 16.493 12.437 1.00 20.05 134 LEU B N 1
ATOM 2489 C CA . LEU B 1 139 ? 59.706 16.211 13.660 1.00 21.16 134 LEU B CA 1
ATOM 2490 C C . LEU B 1 139 ? 59.538 14.729 14.052 1.00 21.04 134 LEU B C 1
ATOM 2491 O O . LEU B 1 139 ? 60.523 14.041 14.332 1.00 22.68 134 LEU B O 1
ATOM 2496 N N . GLU B 1 140 ? 58.306 14.229 13.970 1.00 20.03 135 GLU B N 1
ATOM 2497 C CA . GLU B 1 140 ? 58.031 12.835 14.275 1.00 20.81 135 GLU B CA 1
ATOM 2498 C C . GLU B 1 140 ? 58.763 11.893 13.296 1.00 21.63 135 GLU B C 1
ATOM 2499 O O . GLU B 1 140 ? 59.213 10.796 13.670 1.00 23.43 135 GLU B O 1
ATOM 2505 N N . GLU B 1 141 ? 58.911 12.352 12.051 1.00 20.26 136 GLU B N 1
ATOM 2506 C CA . GLU B 1 141 ? 59.559 11.554 11.005 1.00 20.25 136 GLU B CA 1
ATOM 2507 C C . GLU B 1 141 ? 61.062 11.860 10.904 1.00 22.37 136 GLU B C 1
ATOM 2508 O O . GLU B 1 141 ? 61.730 11.527 9.916 1.00 23.25 136 GLU B O 1
ATOM 2514 N N . LYS B 1 142 ? 61.579 12.439 11.990 1.00 23.67 137 LYS B N 1
ATOM 2515 C CA . LYS B 1 142 ? 63.009 12.622 12.211 1.00 27.49 137 LYS B CA 1
ATOM 2516 C C . LYS B 1 142 ? 63.688 13.509 11.173 1.00 28.12 137 LYS B C 1
ATOM 2517 O O . LYS B 1 142 ? 64.878 13.323 10.868 1.00 31.13 137 LYS B O 1
ATOM 2523 N N . ARG B 1 143 ? 62.950 14.496 10.679 1.00 27.68 138 ARG B N 1
ATOM 2524 C CA . ARG B 1 143 ? 63.471 15.477 9.732 1.00 28.69 138 ARG B CA 1
ATOM 2525 C C . ARG B 1 143 ? 63.694 16.841 10.450 1.00 30.51 138 ARG B C 1
ATOM 2526 O O . ARG B 1 143 ? 63.013 17.15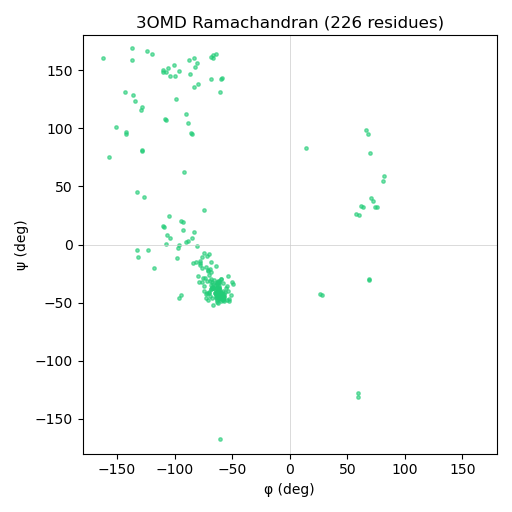8 11.424 1.00 29.79 138 ARG B O 1
ATOM 2534 N N . PRO B 1 144 ? 64.659 17.663 9.978 1.00 33.80 139 PRO B N 1
ATOM 2535 C CA . PRO B 1 144 ? 64.860 18.968 10.648 1.00 36.01 139 PRO B CA 1
ATOM 2536 C C . PRO B 1 144 ? 63.689 19.933 10.435 1.00 36.01 139 PRO B C 1
ATOM 2537 O O . PRO B 1 144 ? 63.118 19.963 9.322 1.00 36.47 139 PRO B O 1
ATOM 2541 N N . VAL B 1 145 ? 63.334 20.713 11.453 1.00 37.13 140 VAL B N 1
ATOM 2542 C CA . VAL B 1 145 ? 62.230 21.692 11.312 1.00 38.66 140 VAL B CA 1
ATOM 2543 C C . VAL B 1 145 ? 62.524 23.050 11.946 1.00 41.23 140 VAL B C 1
ATOM 2544 O O . VAL B 1 145 ? 61.916 24.067 11.549 1.00 42.46 140 VAL B O 1
#

Radius of gyration: 21.41 Å; Cα contacts (8 Å, |Δi|>4): 389; chains: 2; bounding box: 50×52×48 Å

Foldseek 3Di:
DAPLEACVVAAQDAQCPDDLQGDLSRLLRCLRHVVVVHNVVHDHDVLNVLVCVLQVHDSVVSSVQSRVPVDSVNLVVSVVRGVLSVDNVSSVVSVVVQQPAFQPDVVSQVVLVVLCCVQPNPVPVDTHPSVSSCSVNPHDD/DPPQALLLPAAFDAQCPDDLQGDLSRLLNCLQCVVVVRNNPHDRDVLNVLVCVLFVHDSVVSSVQSVPQRDSVVLVVSVVRGVLSNDNVSSVVSVVVQQVAFQPDVVSQVVLQVLCCVQPNPPPVPGHDSCSVCSVNVHDD

B-factor: mean 21.38, std 8.08, range [8.81, 57.52]

Sequence (282 aa):
LYFQGDLTKQFPRSPVDRLGGDHLKRVIDKARAHVAGTLGEYTYNPLDQAFFSSFFGLDDHEKFAEAVKSRPQDQDLAWVHSQSPRSKNPKEVEESSFNREYESSRSSPDSPEKWDYFRSSVRDSLAPPGGRTDITTWVKLLDLEEKRPVLLYYFQGDLTKQFPRSPVDRLGGDHLKRVIDKARAHVAGTLGEYTYNPLDQAFFSSFFGLDHEKFAEAVKSRPQDQQDLAWVHSSQSPRSKNPKEVESSFNREYESSRSSPDDSPEEKWDYFRSSVRDDSLAPGRTDITTWVKLLDLEEKRPV

Solvent-accessible surface area: 14698 Å² total

Nearest PDB structures (foldseek):
  3omd-assembly2_B  TM=9.710E-01  e=4.254E-19  Leptospirillum rubarum
  6cso-assembly1_A-2  TM=2.184E-01  e=9.566E+00  Chlamydomonas reinhardtii
  3omd-assembly2_B  TM=1.007E+00  e=6.364E-21  Leptospirillum rubarum
  6cso-assembly1_A-2  TM=2.045E-01  e=8.983E+00  Chlamydomonas reinhardtii